Protein 1J77 (pdb70)

InterPro domains:
  IPR016053 Haem oxygenase-like [PF01126] (31-211)
  IPR016084 Haem oxygenase-like, multi-helical [G3DSA:1.20.910.10] (22-230)
  IPR016084 Haem oxygenase-like, multi-helical [SSF48613] (32-212)

CATH classification: 1.20.910.10

Structure (mmCIF, N/CA/C/O backbone):
data_1J77
#
_entry.id   1J77
#
_cell.length_a   63.167
_cell.length_b   63.167
_cell.length_c   100.378
_cell.angle_alpha   90.00
_cell.angle_beta   90.00
_cell.angle_gamma   90.00
#
_symmetry.space_group_name_H-M   'P 43 21 2'
#
loop_
_entity.id
_entity.type
_entity.pdbx_description
1 polymer HemO
2 non-polymer 'PROTOPORPHYRIN IX CONTAINING FE'
3 water water
#
loop_
_atom_site.group_PDB
_atom_site.id
_atom_site.type_symbol
_atom_site.label_atom_id
_atom_site.label_alt_id
_atom_site.label_comp_id
_atom_site.label_asym_id
_atom_site.label_entity_id
_atom_site.label_seq_id
_atom_site.pdbx_PDB_ins_code
_atom_site.Cartn_x
_atom_site.Cartn_y
_atom_site.Cartn_z
_atom_site.occupancy
_atom_site.B_iso_or_equiv
_atom_site.auth_seq_id
_atom_site.auth_comp_id
_atom_site.auth_asym_id
_atom_site.auth_atom_id
_atom_site.pdbx_PDB_model_num
ATOM 1 N N . ALA A 1 8 ? 29.612 6.290 6.922 1.00 40.46 8 ALA A N 1
ATOM 2 C CA . ALA A 1 8 ? 28.893 7.593 6.965 1.00 40.34 8 ALA A CA 1
ATOM 3 C C . ALA A 1 8 ? 29.911 8.761 7.005 1.00 40.37 8 ALA A C 1
ATOM 4 O O . ALA A 1 8 ? 30.999 8.643 7.592 1.00 40.80 8 ALA A O 1
ATOM 6 N N . LEU A 1 9 ? 29.575 9.852 6.319 1.00 40.05 9 LEU A N 1
ATOM 7 C CA . LEU A 1 9 ? 30.498 10.972 6.165 1.00 39.30 9 LEU A CA 1
ATOM 8 C C . LEU A 1 9 ? 30.583 12.044 7.262 1.00 37.95 9 LEU A C 1
ATOM 9 O O . LEU A 1 9 ? 31.403 12.962 7.132 1.00 39.55 9 LEU A O 1
ATOM 11 N N . THR A 1 10 ? 29.809 11.934 8.344 1.00 35.56 10 THR A N 1
ATOM 12 C CA . THR A 1 10 ? 29.874 12.925 9.431 1.00 33.89 10 THR A CA 1
ATOM 13 C C . THR A 1 10 ? 29.754 12.232 10.770 1.00 31.91 10 THR A C 1
ATOM 14 O O . THR A 1 10 ? 29.216 11.135 10.846 1.00 30.59 10 THR A O 1
ATOM 18 N N . PHE A 1 11 ? 30.244 12.886 11.822 1.00 29.65 11 PHE A N 1
ATOM 19 C CA . PHE A 1 11 ? 30.238 12.344 13.178 1.00 28.42 11 PHE A CA 1
ATOM 20 C C . PHE A 1 11 ? 28.833 11.970 13.614 1.00 27.72 11 PHE A C 1
ATOM 21 O O . PHE A 1 11 ? 28.584 10.840 14.083 1.00 27.10 11 PHE A O 1
ATOM 29 N N . ALA A 1 12 ? 27.914 12.901 13.458 1.00 26.64 12 ALA A N 1
ATOM 30 C CA . ALA A 1 12 ? 26.534 12.718 13.852 1.00 26.99 12 ALA A CA 1
ATOM 31 C C . ALA A 1 12 ? 25.915 11.569 13.087 1.00 27.41 12 ALA A C 1
ATOM 32 O O . ALA A 1 12 ? 25.086 10.841 13.645 1.00 27.39 12 ALA A O 1
ATOM 34 N N . LYS A 1 13 ? 26.335 11.350 11.840 1.00 27.10 13 LYS A N 1
ATOM 35 C CA . LYS A 1 13 ? 25.766 10.254 11.027 1.00 27.19 13 LYS A CA 1
ATOM 36 C C . LYS A 1 13 ? 26.349 8.922 11.408 1.00 26.30 13 LYS A C 1
ATOM 37 O O . LYS A 1 13 ? 25.711 7.877 11.212 1.00 26.43 13 LYS A O 1
ATOM 43 N N . ARG A 1 14 ? 27.570 8.918 11.898 1.00 26.24 14 ARG A N 1
ATOM 44 C CA . ARG A 1 14 ? 28.212 7.712 12.301 1.00 27.09 14 ARG A CA 1
ATOM 45 C C . ARG A 1 14 ? 27.601 7.285 13.646 1.00 26.51 14 ARG A C 1
ATOM 46 O O . ARG A 1 14 ? 27.330 6.078 13.860 1.00 25.80 14 ARG A O 1
ATOM 54 N N . LEU A 1 15 ? 27.340 8.259 14.522 1.00 25.76 15 LEU A N 1
ATOM 55 C CA . LEU A 1 15 ? 26.683 7.990 15.800 1.00 25.21 15 LEU A CA 1
ATOM 56 C C . LEU A 1 15 ? 25.359 7.295 15.516 1.00 25.03 15 LEU A C 1
ATOM 57 O O . LEU A 1 15 ? 25.061 6.235 16.112 1.00 25.05 15 LEU A O 1
ATOM 62 N N . LYS A 1 16 ? 24.541 7.903 14.655 1.00 24.85 16 LYS A N 1
ATOM 63 C CA . LYS A 1 16 ? 23.226 7.330 14.278 1.00 25.67 16 LYS A CA 1
ATOM 64 C C . LYS A 1 16 ? 23.376 5.931 13.713 1.00 25.14 16 LYS A C 1
ATOM 65 O O . LYS A 1 16 ? 22.681 4.999 14.128 1.00 22.36 16 LYS A O 1
ATOM 71 N N . ALA A 1 17 ? 24.233 5.764 12.720 1.00 25.34 17 ALA A N 1
ATOM 72 C CA . ALA A 1 17 ? 24.461 4.445 12.093 1.00 25.07 17 ALA A CA 1
ATOM 73 C C . ALA A 1 17 ? 24.807 3.348 13.079 1.00 25.45 17 ALA A C 1
ATOM 74 O O . ALA A 1 17 ? 24.200 2.255 13.039 1.00 26.72 17 ALA A O 1
ATOM 76 N N . ASP A 1 18 ? 25.753 3.625 13.968 1.00 24.41 18 ASP A N 1
ATOM 77 C CA . ASP A 1 18 ? 26.294 2.659 14.891 1.00 23.86 18 ASP A CA 1
ATOM 78 C C . ASP A 1 18 ? 25.318 2.372 16.049 1.00 22.64 18 ASP A C 1
ATOM 79 O O . ASP A 1 18 ? 25.550 1.426 16.771 1.00 24.03 18 ASP A O 1
ATOM 84 N N . THR A 1 19 ? 24.293 3.204 16.233 1.00 21.04 19 THR A N 1
ATOM 85 C CA . THR A 1 19 ? 23.344 3.035 17.373 1.00 20.53 19 THR A CA 1
ATOM 86 C C . THR A 1 19 ? 21.877 2.858 17.016 1.00 20.27 19 THR A C 1
ATOM 87 O O . THR A 1 19 ? 21.017 2.791 17.916 1.00 19.83 19 THR A O 1
ATOM 91 N N . THR A 1 20 ? 21.553 2.733 15.726 1.00 19.34 20 THR A N 1
ATOM 92 C CA . THR A 1 20 ? 20.171 2.562 15.333 1.00 19.06 20 THR A CA 1
ATOM 93 C C . THR A 1 20 ? 19.458 1.246 15.824 1.00 17.89 20 THR A C 1
ATOM 94 O O . THR A 1 20 ? 18.317 1.294 16.294 1.00 18.02 20 THR A O 1
ATOM 98 N N . ALA A 1 21 ? 20.194 0.146 15.776 1.00 18.04 21 ALA A N 1
ATOM 99 C CA . ALA A 1 21 ? 19.696 -1.148 16.209 1.00 18.25 21 ALA A CA 1
ATOM 100 C C . ALA A 1 21 ? 19.369 -1.011 17.711 1.00 17.34 21 ALA A C 1
ATOM 101 O O . ALA A 1 21 ? 18.285 -1.385 18.133 1.00 17.42 21 ALA A O 1
ATOM 103 N N . VAL A 1 22 ? 20.308 -0.514 18.525 1.00 18.20 22 VAL A N 1
ATOM 104 C CA . VAL A 1 22 ? 20.026 -0.444 19.964 1.00 16.83 22 VAL A CA 1
ATOM 105 C C . VAL A 1 22 ? 18.918 0.561 20.231 1.00 16.30 22 VAL A C 1
ATOM 106 O O . VAL A 1 22 ? 18.094 0.356 21.133 1.00 16.81 22 VAL A O 1
ATOM 110 N N . HIS A 1 23 ? 18.895 1.671 19.504 1.00 17.11 23 HIS A N 1
ATOM 111 C CA . HIS A 1 23 ? 17.815 2.619 19.655 1.00 15.23 23 HIS A CA 1
ATOM 112 C C . HIS A 1 23 ? 16.454 1.921 19.456 1.00 16.32 23 HIS A C 1
ATOM 113 O O . HIS A 1 23 ? 15.541 2.071 20.226 1.00 16.11 23 HIS A O 1
ATOM 120 N N . ASP A 1 24 ? 16.330 1.174 18.368 1.00 16.08 24 ASP A N 1
ATOM 121 C CA . ASP A 1 24 ? 15.088 0.488 18.105 1.00 16.74 24 ASP A CA 1
ATOM 122 C C . ASP A 1 24 ? 14.771 -0.538 19.190 1.00 15.94 24 ASP A C 1
ATOM 123 O O . ASP A 1 24 ? 13.583 -0.691 19.536 1.00 17.00 24 ASP A O 1
ATOM 128 N N . SER A 1 25 ? 15.797 -1.143 19.802 1.00 15.35 25 SER A N 1
ATOM 129 C CA . SER A 1 25 ? 15.521 -2.053 20.931 1.00 14.57 25 SER A CA 1
ATOM 130 C C . SER A 1 25 ? 14.907 -1.301 22.121 1.00 15.05 25 SER A C 1
ATOM 131 O O . SER A 1 25 ? 14.074 -1.855 22.875 1.00 15.68 25 SER A O 1
ATOM 134 N N . VAL A 1 26 ? 15.325 -0.042 22.297 1.00 15.38 26 VAL A N 1
ATOM 135 C CA . VAL A 1 26 ? 14.783 0.797 23.358 1.00 15.68 26 VAL A CA 1
ATOM 136 C C . VAL A 1 26 ? 13.332 1.198 23.102 1.00 16.00 26 VAL A C 1
ATOM 137 O O . VAL A 1 26 ? 12.462 1.039 23.963 1.00 16.76 26 VAL A O 1
ATOM 141 N N . ASP A 1 27 ? 13.058 1.643 21.873 1.00 16.23 27 ASP A N 1
ATOM 142 C CA . ASP A 1 27 ? 11.729 2.010 21.419 1.00 16.42 27 ASP A CA 1
ATOM 143 C C . ASP A 1 27 ? 10.775 0.806 21.655 1.00 17.01 27 ASP A C 1
ATOM 144 O O . ASP A 1 27 ? 9.783 0.927 22.329 1.00 16.22 27 ASP A O 1
ATOM 149 N N . ASN A 1 28 ? 11.189 -0.355 21.185 1.00 16.36 28 ASN A N 1
ATOM 150 C CA . ASN A 1 28 ? 10.365 -1.554 21.335 1.00 16.70 28 ASN A CA 1
ATOM 151 C C . ASN A 1 28 ? 10.142 -1.919 22.794 1.00 16.58 28 ASN A C 1
ATOM 152 O O . ASN A 1 28 ? 9.025 -2.309 23.175 1.00 15.78 28 ASN A O 1
ATOM 157 N N . LEU A 1 29 ? 11.219 -1.849 23.606 1.00 13.76 29 LEU A N 1
ATOM 158 C CA . LEU A 1 29 ? 11.042 -2.213 25.007 1.00 13.37 29 LEU A CA 1
ATOM 159 C C . LEU A 1 29 ? 10.134 -1.246 25.765 1.00 14.20 29 LEU A C 1
ATOM 160 O O . LEU A 1 29 ? 9.331 -1.651 26.614 1.00 15.65 29 LEU A O 1
ATOM 165 N N . VAL A 1 30 ? 10.316 0.056 25.533 1.00 14.71 30 VAL A N 1
ATOM 166 C CA . VAL A 1 30 ? 9.474 1.062 26.168 1.00 15.43 30 VAL A CA 1
ATOM 167 C C . VAL A 1 30 ? 7.995 0.762 25.804 1.00 16.86 30 VAL A C 1
ATOM 168 O O . VAL A 1 30 ? 7.117 0.690 26.662 1.00 17.89 30 VAL A O 1
ATOM 172 N N . MET A 1 31 ? 7.735 0.583 24.533 1.00 16.14 31 MET A N 1
ATOM 173 C CA . MET A 1 31 ? 6.343 0.307 24.179 1.00 17.11 31 MET A CA 1
ATOM 174 C C . MET A 1 31 ? 5.807 -1.012 24.715 1.00 17.58 31 MET A C 1
ATOM 175 O O . MET A 1 31 ? 4.663 -1.061 25.146 1.00 18.53 31 MET A O 1
ATOM 180 N N . SER A 1 32 ? 6.658 -2.028 24.828 1.00 15.71 32 SER A N 1
ATOM 181 C CA . SER A 1 32 ? 6.171 -3.320 25.314 1.00 16.75 32 SER A CA 1
ATOM 182 C C . SER A 1 32 ? 5.706 -3.241 26.763 1.00 16.33 32 SER A C 1
ATOM 183 O O . SER A 1 32 ? 4.847 -4.050 27.187 1.00 18.58 32 SER A O 1
ATOM 186 N N . VAL A 1 33 ? 6.268 -2.336 27.576 1.00 15.56 33 VAL A N 1
ATOM 187 C CA . VAL A 1 33 ? 5.888 -2.304 28.998 1.00 15.99 33 VAL A CA 1
ATOM 188 C C . VAL A 1 33 ? 4.673 -1.387 29.242 1.00 16.62 33 VAL A C 1
ATOM 189 O O . VAL A 1 33 ? 4.268 -1.214 30.372 1.00 17.23 33 VAL A O 1
ATOM 193 N N . GLN A 1 34 ? 4.090 -0.875 28.158 1.00 17.91 34 GLN A N 1
ATOM 194 C CA . GLN A 1 34 ? 2.814 -0.180 28.238 1.00 19.31 34 GLN A CA 1
ATOM 195 C C . GLN A 1 34 ? 2.844 1.044 29.174 1.00 20.92 34 GLN A C 1
ATOM 196 O O . GLN A 1 34 ? 2.160 1.087 30.215 1.00 21.12 34 GLN A O 1
ATOM 202 N N . PRO A 1 35 ? 3.643 2.044 28.793 1.00 21.35 35 PRO A N 1
ATOM 203 C CA . PRO A 1 35 ? 3.748 3.248 29.645 1.00 22.30 35 PRO A CA 1
ATOM 204 C C . PRO A 1 35 ? 2.467 4.053 29.743 1.00 23.15 35 PRO A C 1
ATOM 205 O O . PRO A 1 35 ? 2.360 4.816 30.704 1.00 23.43 35 PRO A O 1
ATOM 209 N N . PHE A 1 36 ? 1.526 3.879 28.810 1.00 23.10 36 PHE A N 1
ATOM 210 C CA . PHE A 1 36 ? 0.297 4.679 28.829 1.00 24.09 36 PHE A CA 1
ATOM 211 C C . PHE A 1 36 ? -0.937 3.866 29.246 1.00 25.42 36 PHE A C 1
ATOM 212 O O . PHE A 1 36 ? -2.048 4.404 29.224 1.00 27.25 36 PHE A O 1
ATOM 220 N N . VAL A 1 37 ? -0.753 2.638 29.714 1.00 25.16 37 VAL A N 1
ATOM 221 C CA . VAL A 1 37 ? -1.925 1.777 30.064 1.00 25.80 37 VAL A CA 1
ATOM 222 C C . VAL A 1 37 ? -2.670 2.231 31.323 1.00 26.99 37 VAL A C 1
ATOM 223 O O . VAL A 1 37 ? -3.846 1.854 31.609 1.00 27.95 37 VAL A O 1
ATOM 227 N N . SER A 1 38 ? -2.041 3.121 32.048 1.00 27.52 38 SER A N 1
ATOM 228 C CA . SER A 1 38 ? -2.597 3.564 33.292 1.00 27.88 38 SER A CA 1
ATOM 229 C C . SER A 1 38 ? -1.722 4.649 33.854 1.00 28.44 38 SER A C 1
ATOM 230 O O . SER A 1 38 ? -0.532 4.744 33.534 1.00 27.88 38 SER A O 1
ATOM 233 N N . LYS A 1 39 ? -2.297 5.411 34.770 1.00 29.30 39 LYS A N 1
ATOM 234 C CA . LYS A 1 39 ? -1.525 6.427 35.523 1.00 28.98 39 LYS A CA 1
ATOM 235 C C . LYS A 1 39 ? -0.337 5.741 36.252 1.00 28.36 39 LYS A C 1
ATOM 236 O O . LYS A 1 39 ? 0.798 6.293 36.322 1.00 27.82 39 LYS A O 1
ATOM 242 N N . GLU A 1 40 ? -0.572 4.568 36.823 1.00 27.67 40 GLU A N 1
ATOM 243 C CA . GLU A 1 40 ? 0.449 3.832 37.542 1.00 27.93 40 GLU A CA 1
ATOM 244 C C . GLU A 1 40 ? 1.648 3.504 36.631 1.00 26.21 40 GLU A C 1
ATOM 245 O O . GLU A 1 40 ? 2.795 3.744 36.967 1.00 25.78 40 GLU A O 1
ATOM 251 N N . ASN A 1 41 ? 1.369 2.974 35.456 1.00 24.50 41 ASN A N 1
ATOM 252 C CA . ASN A 1 41 ? 2.454 2.717 34.521 1.00 23.18 41 ASN A CA 1
ATOM 253 C C . ASN A 1 41 ? 3.114 4.012 33.993 1.00 23.67 41 ASN A C 1
ATOM 254 O O . ASN A 1 41 ? 4.332 3.998 33.714 1.00 23.02 41 ASN A O 1
ATOM 259 N N . TYR A 1 42 ? 2.360 5.087 33.826 1.00 22.03 42 TYR A N 1
ATOM 260 C CA . TYR A 1 42 ? 2.948 6.352 33.343 1.00 22.25 42 TYR A CA 1
ATOM 261 C C . TYR A 1 42 ? 3.907 6.862 34.398 1.00 22.12 42 TYR A C 1
ATOM 262 O O . TYR A 1 42 ? 4.969 7.450 34.059 1.00 21.55 42 TYR A O 1
ATOM 271 N N . ILE A 1 43 ? 3.584 6.648 35.666 1.00 23.04 43 ILE A N 1
ATOM 272 C CA . ILE A 1 43 ? 4.483 7.093 36.738 1.00 22.82 43 ILE A CA 1
ATOM 273 C C . ILE A 1 43 ? 5.770 6.276 36.678 1.00 21.76 43 ILE A C 1
ATOM 274 O O . ILE A 1 43 ? 6.870 6.815 36.869 1.00 20.66 43 ILE A O 1
ATOM 279 N N . LYS A 1 44 ? 5.666 5.002 36.367 1.00 21.73 44 LYS A N 1
ATOM 280 C CA . LYS A 1 44 ? 6.864 4.178 36.188 1.00 21.40 44 LYS A CA 1
ATOM 281 C C . LYS A 1 44 ? 7.738 4.733 35.071 1.00 20.90 44 LYS A C 1
ATOM 282 O O . LYS A 1 44 ? 8.982 4.773 35.189 1.00 21.58 44 LYS A O 1
ATOM 293 N N . PHE A 1 45 ? 7.110 5.179 34.020 1.00 19.81 45 PHE A N 1
ATOM 294 C CA . PHE A 1 45 ? 7.794 5.766 32.901 1.00 19.87 45 PHE A CA 1
ATOM 295 C C . PHE A 1 45 ? 8.474 7.055 33.336 1.00 19.57 45 PHE A C 1
ATOM 296 O O . PHE A 1 45 ? 9.604 7.320 32.978 1.00 20.28 45 PHE A O 1
ATOM 304 N N . LEU A 1 46 ? 7.741 7.901 34.053 1.00 18.73 46 LEU A N 1
ATOM 305 C CA . LEU A 1 46 ? 8.332 9.147 34.515 1.00 18.73 46 LEU A CA 1
ATOM 306 C C . LEU A 1 46 ? 9.528 8.879 35.433 1.00 18.42 46 LEU A C 1
ATOM 307 O O . LEU A 1 46 ? 10.516 9.658 35.416 1.00 19.25 46 LEU A O 1
ATOM 312 N N . LYS A 1 47 ? 9.457 7.863 36.281 1.00 18.40 47 LYS A N 1
ATOM 313 C CA . LYS A 1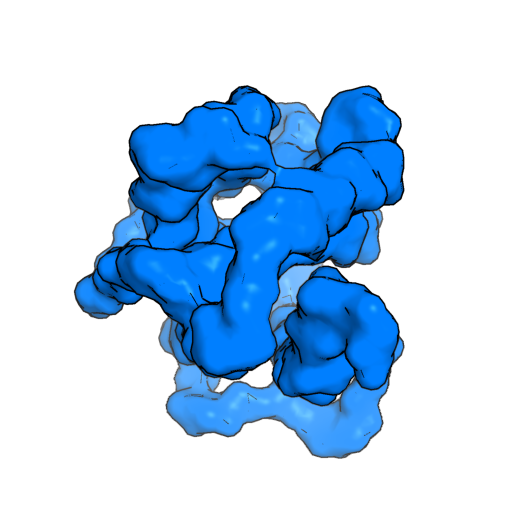 47 ? 10.573 7.498 37.180 1.00 18.80 47 LYS A CA 1
ATOM 314 C C . LYS A 1 47 ? 11.823 7.126 36.352 1.00 18.53 47 LYS A C 1
ATOM 315 O O . LYS A 1 47 ? 12.934 7.630 36.600 1.00 19.35 47 LYS A O 1
ATOM 321 N N . LEU A 1 48 ? 11.635 6.299 35.341 1.00 17.80 48 LEU A N 1
ATOM 322 C CA . LEU A 1 48 ? 12.685 5.910 34.437 1.00 17.19 48 LEU A CA 1
ATOM 323 C C . LEU A 1 48 ? 13.295 7.151 33.749 1.00 16.48 48 LEU A C 1
ATOM 324 O O . LEU A 1 48 ? 14.527 7.313 33.746 1.00 16.83 48 LEU A O 1
ATOM 329 N N . GLN A 1 49 ? 12.438 8.022 33.212 1.00 16.36 49 GLN A N 1
ATOM 330 C CA . GLN A 1 49 ? 12.885 9.239 32.567 1.00 16.07 49 GLN A CA 1
ATOM 331 C C . GLN A 1 49 ? 13.667 10.104 33.572 1.00 17.70 49 GLN A C 1
ATOM 332 O O . GLN A 1 49 ? 14.677 10.723 33.208 1.00 17.93 49 GLN A O 1
ATOM 338 N N . SER A 1 50 ? 13.207 10.164 34.817 1.00 18.26 50 SER A N 1
ATOM 339 C CA . SER A 1 50 ? 13.914 10.966 35.863 1.00 18.60 50 SER A CA 1
ATOM 340 C C . SER A 1 50 ? 15.345 10.530 36.076 1.00 17.38 50 SER A C 1
ATOM 341 O O . SER A 1 50 ? 16.274 11.376 36.163 1.00 17.46 50 SER A O 1
ATOM 344 N N . VAL A 1 51 ? 15.566 9.241 36.149 1.00 16.87 51 VAL A N 1
ATOM 345 C CA . VAL A 1 51 ? 16.879 8.693 36.397 1.00 15.97 51 VAL A CA 1
ATOM 346 C C . VAL A 1 51 ? 17.787 8.973 35.226 1.00 15.75 51 VAL A C 1
ATOM 347 O O . VAL A 1 51 ? 18.959 9.395 35.387 1.00 16.83 51 VAL A O 1
ATOM 351 N N . PHE A 1 52 ? 17.299 8.706 34.032 1.00 14.86 52 PHE A N 1
ATOM 35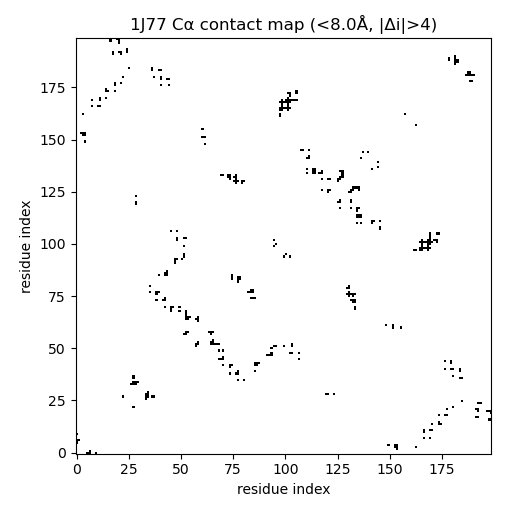2 C CA . PHE A 1 52 ? 18.121 8.967 32.856 1.00 16.16 52 PHE A CA 1
ATOM 353 C C . PHE A 1 52 ? 18.520 10.444 32.756 1.00 15.36 52 PHE A C 1
ATOM 354 O O . PHE A 1 52 ? 19.685 10.789 32.475 1.00 15.45 52 PHE A O 1
ATOM 362 N N . HIS A 1 53 ? 17.551 11.327 32.907 1.00 16.06 53 HIS A N 1
ATOM 363 C CA . HIS A 1 53 ? 17.855 12.759 32.769 1.00 16.26 53 HIS A CA 1
ATOM 364 C C . HIS A 1 53 ? 18.707 13.266 33.936 1.00 16.50 53 HIS A C 1
ATOM 365 O O . HIS A 1 53 ? 19.540 14.143 33.755 1.00 17.72 53 HIS A O 1
ATOM 372 N N . LYS A 1 54 ? 18.565 12.710 35.121 1.00 17.39 54 LYS A N 1
ATOM 373 C CA . LYS A 1 54 ? 19.508 13.067 36.184 1.00 16.96 54 LYS A CA 1
ATOM 374 C C . LYS A 1 54 ? 20.944 12.678 35.816 1.00 17.29 54 LYS A C 1
ATOM 375 O O . LYS A 1 54 ? 21.897 13.434 36.050 1.00 17.22 54 LYS A O 1
ATOM 381 N N . ALA A 1 55 ? 21.123 11.497 35.267 1.00 17.67 55 ALA A N 1
ATOM 382 C CA . ALA A 1 55 ? 22.407 10.947 34.902 1.00 15.37 55 ALA A CA 1
ATOM 383 C C . ALA A 1 55 ? 23.169 11.796 33.888 1.00 16.70 55 ALA A C 1
ATOM 384 O O . ALA A 1 55 ? 24.386 11.618 33.752 1.00 18.45 55 ALA A O 1
ATOM 386 N N . VAL A 1 56 ? 22.455 12.609 33.118 1.00 16.18 56 VAL A N 1
ATOM 387 C CA . VAL A 1 56 ? 23.137 13.438 32.145 1.00 17.05 56 VAL A CA 1
ATOM 388 C C . VAL A 1 56 ? 23.196 14.890 32.532 1.00 16.99 56 VAL A C 1
ATOM 389 O O . VAL A 1 56 ? 23.764 15.704 31.801 1.00 17.61 56 VAL A O 1
ATOM 393 N N . ASP A 1 57 ? 22.678 15.229 33.701 1.00 17.29 57 ASP A N 1
ATOM 394 C CA . ASP A 1 57 ? 22.566 16.600 34.163 1.00 18.43 57 ASP A CA 1
ATOM 395 C C . ASP A 1 57 ? 23.892 17.344 34.219 1.00 17.74 57 ASP A C 1
ATOM 396 O O . ASP A 1 57 ? 23.953 18.476 33.811 1.00 19.92 57 ASP A O 1
ATOM 401 N N . HIS A 1 58 ? 24.908 16.656 34.716 1.00 17.30 58 HIS A N 1
ATOM 402 C CA . HIS A 1 58 ? 26.247 17.257 34.859 1.00 18.38 58 HIS A CA 1
ATOM 403 C C . HIS A 1 58 ? 26.917 17.446 33.483 1.00 18.56 58 HIS A C 1
ATOM 404 O O . HIS A 1 58 ? 27.870 18.259 33.333 1.00 20.09 58 HIS A O 1
ATOM 411 N N . ILE A 1 59 ? 26.477 16.694 32.475 1.00 18.70 59 ILE A N 1
ATOM 412 C CA . ILE A 1 59 ? 27.027 16.843 31.134 1.00 19.07 59 ILE A CA 1
ATOM 413 C C . ILE A 1 59 ? 26.428 18.092 30.479 1.00 19.58 59 ILE A C 1
ATOM 414 O O . ILE A 1 59 ? 27.135 18.843 29.819 1.00 19.10 59 ILE A O 1
ATOM 419 N N . TYR A 1 60 ? 25.138 18.330 30.679 1.00 20.48 60 TYR A N 1
ATOM 420 C CA . TYR A 1 60 ? 24.475 19.524 30.132 1.00 20.90 60 TYR A CA 1
ATOM 421 C C . TYR A 1 60 ? 25.060 20.787 30.728 1.00 21.69 60 TYR A C 1
ATOM 422 O O . TYR A 1 60 ? 25.101 21.822 30.066 1.00 23.31 60 TYR A O 1
ATOM 431 N N . LYS A 1 61 ? 25.583 20.648 31.946 1.00 22.98 61 LYS A N 1
ATOM 432 C CA . LYS A 1 61 ? 26.129 21.800 32.663 1.00 24.19 61 LYS A CA 1
ATOM 433 C C . LYS A 1 61 ? 27.640 21.865 32.576 1.00 25.22 61 LYS A C 1
ATOM 434 O O . LYS A 1 61 ? 28.289 22.721 33.237 1.00 27.12 61 LYS A O 1
ATOM 440 N N . ASP A 1 62 ? 28.244 20.958 31.841 1.00 25.46 62 ASP A N 1
ATOM 441 C CA . ASP A 1 62 ? 29.711 20.897 31.760 1.00 25.81 62 ASP A CA 1
ATOM 442 C C . ASP A 1 62 ? 30.327 22.210 31.263 1.00 25.89 62 ASP A C 1
ATOM 443 O O . ASP A 1 62 ? 29.911 22.773 30.271 1.00 24.65 62 ASP A O 1
ATOM 448 N N . ALA A 1 63 ? 31.292 22.755 31.995 1.00 26.84 63 ALA A N 1
ATOM 449 C CA . ALA A 1 63 ? 31.835 24.040 31.543 1.00 27.85 63 ALA A CA 1
ATOM 450 C C . ALA A 1 63 ? 32.469 23.978 30.165 1.00 27.56 63 ALA A C 1
ATOM 451 O O . ALA A 1 63 ? 32.205 24.805 29.347 1.00 27.11 63 ALA A O 1
ATOM 453 N N . GLU A 1 64 ? 33.298 22.983 29.912 1.00 29.16 64 GLU A N 1
ATOM 454 C CA . GLU A 1 64 ? 33.927 22.840 28.592 1.00 30.48 64 GLU A CA 1
ATOM 455 C C . GLU A 1 64 ? 32.910 22.698 27.449 1.00 29.64 64 GLU A C 1
ATOM 456 O O . GLU A 1 64 ? 32.990 23.387 26.428 1.00 29.37 64 GLU A O 1
ATOM 462 N N . LEU A 1 65 ? 31.915 21.831 27.619 1.00 27.92 65 LEU A N 1
ATOM 463 C CA . LEU A 1 65 ? 30.925 21.706 26.579 1.00 26.74 65 LEU A CA 1
ATOM 464 C C . LEU A 1 65 ? 30.059 22.935 26.389 1.00 26.12 65 LEU A C 1
ATOM 465 O O . LEU A 1 65 ? 29.576 23.153 25.303 1.00 25.63 65 LEU A O 1
ATOM 470 N N . ASN A 1 66 ? 29.826 23.731 27.425 1.00 26.40 66 ASN A N 1
ATOM 471 C CA . ASN A 1 66 ? 29.033 24.950 27.276 1.00 27.43 66 ASN A CA 1
ATOM 472 C C . ASN A 1 66 ? 29.779 26.069 26.526 1.00 29.59 66 ASN A C 1
ATOM 473 O O . ASN A 1 66 ? 29.164 27.044 26.101 1.00 30.44 66 ASN A O 1
ATOM 478 N N . LYS A 1 67 ? 31.082 25.898 26.395 1.00 31.71 67 LYS A N 1
ATOM 479 C CA . LYS A 1 67 ? 31.919 26.862 25.666 1.00 33.49 67 LYS A CA 1
ATOM 480 C C . LYS A 1 67 ? 31.928 26.491 24.192 1.00 34.28 67 LYS A C 1
ATOM 481 O O . LYS A 1 67 ? 32.160 27.345 23.321 1.00 35.52 67 LYS A O 1
ATOM 487 N N . ALA A 1 68 ? 31.689 25.213 23.896 1.00 34.58 68 ALA A N 1
ATOM 488 C CA . ALA A 1 68 ? 31.665 24.749 22.518 1.00 34.59 68 ALA A CA 1
ATOM 489 C C . ALA A 1 68 ? 30.256 24.776 21.979 1.00 34.74 68 ALA A C 1
ATOM 490 O O . ALA A 1 68 ? 30.046 24.891 20.781 1.00 35.17 68 ALA A O 1
ATOM 492 N N . ILE A 1 69 ? 29.272 24.652 22.874 1.00 34.54 69 ILE A N 1
ATOM 493 C CA . ILE A 1 69 ? 27.870 24.587 22.476 1.00 34.38 69 ILE A CA 1
ATOM 494 C C . ILE A 1 69 ? 27.076 25.595 23.281 1.00 34.78 69 ILE A C 1
ATOM 495 O O . ILE A 1 69 ? 26.661 25.310 24.412 1.00 33.67 69 ILE A O 1
ATOM 500 N N . PRO A 1 70 ? 26.834 26.773 22.714 1.00 35.79 70 PRO A N 1
ATOM 501 C CA . PRO A 1 70 ? 26.151 27.841 23.448 1.00 35.91 70 PRO A CA 1
ATOM 502 C C . PRO A 1 70 ? 24.771 27.491 23.986 1.00 35.32 70 PRO A C 1
ATOM 503 O O . PRO A 1 70 ? 23.961 26.967 23.259 1.00 36.13 70 PRO A O 1
ATOM 507 N N . GLU A 1 71 ? 24.527 27.813 25.255 1.00 35.26 71 GLU A N 1
ATOM 508 C CA . GLU A 1 71 ? 23.242 27.616 25.916 1.00 34.45 71 GLU A CA 1
ATOM 509 C C . GLU A 1 71 ? 22.909 26.155 26.180 1.00 32.82 71 GLU A C 1
ATOM 510 O O . GLU A 1 71 ? 21.759 25.816 26.430 1.00 32.92 71 GLU A O 1
ATOM 516 N N . LEU A 1 72 ? 23.933 25.308 26.189 1.00 30.35 72 LEU A N 1
ATOM 517 C CA . LEU A 1 72 ? 23.693 23.878 26.397 1.00 28.83 72 LEU A CA 1
ATOM 518 C C . LEU A 1 72 ? 23.006 23.594 27.707 1.00 30.01 72 LEU A C 1
ATOM 519 O O . LEU A 1 72 ? 22.088 22.768 27.758 1.00 28.90 72 LEU A O 1
ATOM 524 N N . GLU A 1 73 ? 23.452 24.230 28.775 1.00 31.64 73 GLU A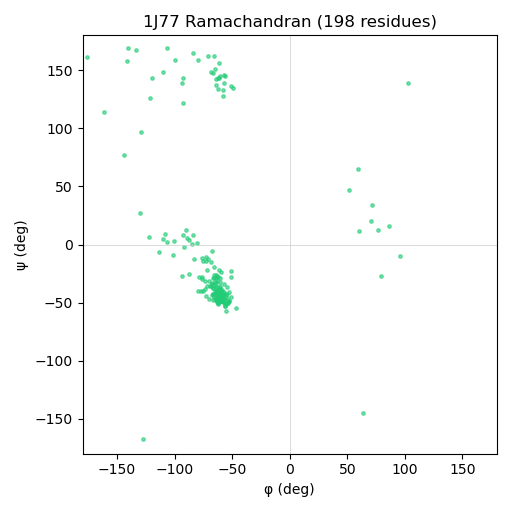 N 1
ATOM 525 C CA . GLU A 1 73 ? 22.859 23.968 30.076 1.00 34.22 73 GLU A CA 1
ATOM 526 C C . GLU A 1 73 ? 21.321 24.075 30.101 1.00 34.96 73 GLU A C 1
ATOM 527 O O . GLU A 1 73 ? 20.654 23.408 30.909 1.00 35.46 73 GLU A O 1
ATOM 533 N N . TYR A 1 74 ? 20.757 24.888 29.214 1.00 35.06 74 TYR A N 1
ATOM 534 C CA . TYR A 1 74 ? 19.304 25.130 29.211 1.00 35.57 74 TYR A CA 1
ATOM 535 C C . TYR A 1 74 ? 18.475 24.081 28.472 1.00 34.65 74 TYR A C 1
ATOM 536 O O . TYR A 1 74 ? 17.241 24.027 28.609 1.00 35.05 74 TYR A O 1
ATOM 545 N N . MET A 1 75 ? 19.154 23.238 27.708 1.00 32.95 75 MET A N 1
ATOM 546 C CA . MET A 1 75 ? 18.492 22.164 26.980 1.00 32.02 75 MET A CA 1
ATOM 547 C C . MET A 1 75 ? 18.101 20.983 27.879 1.00 30.84 75 MET A C 1
ATOM 548 O O . MET A 1 75 ? 17.335 20.122 27.441 1.00 31.06 75 MET A O 1
ATOM 553 N N . ALA A 1 76 ? 18.590 20.953 29.120 1.00 28.87 76 ALA A N 1
ATOM 554 C CA . ALA A 1 76 ? 18.303 19.830 30.025 1.00 28.40 76 ALA A CA 1
ATOM 555 C C . ALA A 1 76 ? 16.827 19.692 30.396 1.00 27.51 76 ALA A C 1
ATOM 556 O O . ALA A 1 76 ? 16.110 20.681 30.575 1.00 28.29 76 ALA A O 1
ATOM 558 N N . ARG A 1 77 ? 16.362 18.443 30.497 1.00 26.49 77 ARG A N 1
ATOM 559 C CA . ARG A 1 77 ? 14.952 18.177 30.788 1.00 26.17 77 ARG A CA 1
ATOM 560 C C . ARG A 1 77 ? 14.659 17.601 32.169 1.00 24.30 77 ARG A C 1
ATOM 561 O O . ARG A 1 77 ? 13.554 17.229 32.494 1.00 22.07 77 ARG A O 1
ATOM 569 N N . TYR A 1 78 ? 15.670 17.480 33.007 1.00 23.45 78 TYR A N 1
ATOM 570 C CA . TYR A 1 78 ? 15.442 16.937 34.317 1.00 22.92 78 TYR A CA 1
ATOM 571 C C . TYR A 1 78 ? 14.446 17.724 35.130 1.00 23.56 78 TYR A C 1
ATOM 572 O O . TYR A 1 78 ? 13.589 17.149 35.785 1.00 22.64 78 TYR A O 1
ATOM 581 N N . ASP A 1 79 ? 14.540 19.042 35.0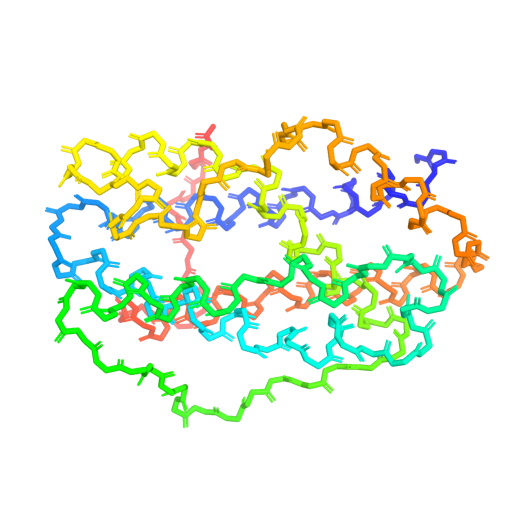95 1.00 23.53 79 ASP A N 1
ATOM 582 C CA . ASP A 1 79 ? 13.593 19.848 35.845 1.00 24.54 79 ASP A CA 1
ATOM 583 C C . ASP A 1 79 ? 12.146 19.571 35.371 1.00 24.77 79 ASP A C 1
ATOM 584 O O . ASP A 1 79 ? 11.229 19.374 36.196 1.00 23.54 79 ASP A O 1
ATOM 589 N N . ALA A 1 80 ? 11.985 19.476 34.048 1.00 23.34 80 ALA A N 1
ATOM 590 C CA . ALA A 1 80 ? 10.657 19.246 33.444 1.00 23.79 80 ALA A CA 1
ATOM 591 C C . ALA A 1 80 ? 10.101 17.886 33.858 1.00 24.54 80 ALA A C 1
ATOM 592 O O . ALA A 1 80 ? 8.956 17.813 34.260 1.00 25.25 80 ALA A O 1
ATOM 594 N N . VAL A 1 81 ? 10.887 16.805 33.776 1.00 23.31 81 VAL A N 1
ATOM 595 C CA . VAL A 1 81 ? 10.408 15.486 34.236 1.00 24.06 81 VAL A CA 1
ATOM 596 C C . VAL A 1 81 ? 10.051 15.509 35.721 1.00 22.83 81 VAL A C 1
ATOM 597 O O . VAL A 1 81 ? 9.124 14.867 36.164 1.00 22.68 81 VAL A O 1
ATOM 601 N N . THR A 1 82 ? 10.822 16.227 36.517 1.00 23.29 82 THR A N 1
ATOM 602 C CA . THR A 1 82 ? 10.563 16.259 37.926 1.00 24.21 82 THR A CA 1
ATOM 603 C C . THR A 1 82 ? 9.244 17.013 38.214 1.00 24.10 82 THR A C 1
ATOM 604 O O . THR A 1 82 ? 8.522 16.673 39.145 1.00 23.57 82 THR A O 1
ATOM 608 N N . GLN A 1 83 ? 8.963 18.045 37.433 1.00 24.42 83 GLN A N 1
ATOM 609 C CA . GLN A 1 83 ? 7.689 18.767 37.559 1.00 25.30 83 GLN A CA 1
ATOM 610 C C . GLN A 1 83 ? 6.530 17.859 37.066 1.00 25.35 83 GLN A C 1
ATOM 611 O O . GLN A 1 83 ? 5.418 17.870 37.603 1.00 25.06 83 GLN A O 1
ATOM 617 N N . ASP A 1 84 ? 6.778 17.055 36.039 1.00 25.02 84 ASP A N 1
ATOM 618 C CA . ASP A 1 84 ? 5.741 16.136 35.597 1.00 24.82 84 ASP A CA 1
ATOM 619 C C . ASP A 1 84 ? 5.386 15.171 36.710 1.00 24.66 84 ASP A C 1
ATOM 620 O O . ASP A 1 84 ? 4.208 14.824 36.889 1.00 24.26 84 ASP A O 1
ATOM 625 N N . LEU A 1 85 ? 6.393 14.692 37.445 1.00 23.95 85 LEU A N 1
ATOM 626 C CA . LEU A 1 85 ? 6.186 13.814 38.591 1.00 24.11 85 LEU A CA 1
ATOM 627 C C . LEU A 1 85 ? 5.316 14.526 39.614 1.00 26.21 85 LEU A C 1
ATOM 628 O O . LEU A 1 85 ? 4.351 13.955 40.105 1.00 25.43 85 LEU A O 1
ATOM 633 N N . LYS A 1 86 ? 5.673 15.771 39.927 1.00 26.69 86 LYS A N 1
ATOM 634 C CA . LYS A 1 86 ? 4.887 16.599 40.879 1.00 28.11 86 LYS A CA 1
ATOM 635 C C . LYS A 1 86 ? 3.415 16.675 40.475 1.00 29.00 86 LYS A C 1
ATOM 636 O O . LYS A 1 86 ? 2.513 16.475 41.320 1.00 29.95 86 LYS A O 1
ATOM 642 N N . ASP A 1 87 ? 3.185 16.983 39.210 1.00 29.16 87 ASP A N 1
ATOM 643 C CA . ASP A 1 87 ? 1.850 17.061 38.650 1.00 30.22 87 ASP A CA 1
ATOM 644 C C . ASP A 1 87 ? 1.098 15.779 38.948 1.00 31.75 87 ASP A C 1
ATOM 645 O O . ASP A 1 87 ? -0.112 15.805 39.251 1.00 32.69 87 ASP A O 1
ATOM 650 N N . LEU A 1 88 ? 1.790 14.644 38.827 1.00 32.05 88 LEU A N 1
ATOM 651 C CA . LEU A 1 88 ? 1.141 13.348 39.036 1.00 32.20 88 LEU A CA 1
ATOM 652 C C . LEU A 1 88 ? 1.085 12.941 40.518 1.00 31.20 88 LEU A C 1
ATOM 653 O O . LEU A 1 88 ? 0.715 11.824 40.854 1.00 31.47 88 LEU A O 1
ATOM 658 N N . GLY A 1 89 ? 1.456 13.851 41.410 1.00 30.89 89 GLY A N 1
ATOM 659 C CA . GLY A 1 89 ? 1.317 13.597 42.830 1.00 30.50 89 GLY A CA 1
ATOM 660 C C . GLY A 1 89 ? 2.474 12.860 43.441 1.00 30.68 89 GLY A C 1
ATOM 661 O O . GLY A 1 89 ? 2.369 12.322 44.552 1.00 30.57 89 GLY A O 1
ATOM 662 N N . GLU A 1 90 ? 3.598 12.835 42.713 1.00 30.33 90 GLU A N 1
ATOM 663 C CA . GLU A 1 90 ? 4.790 12.132 43.156 1.00 30.65 90 GLU A CA 1
ATOM 664 C C . GLU A 1 90 ? 5.908 13.084 43.548 1.00 30.86 90 GLU A C 1
ATOM 665 O O . GLU A 1 90 ? 6.069 14.122 42.916 1.00 31.45 90 GLU A O 1
ATOM 671 N N . GLU A 1 91 ? 6.722 12.661 44.506 1.00 31.27 91 GLU A N 1
ATOM 672 C CA . GLU A 1 91 ? 7.908 13.412 44.881 1.00 32.30 91 GLU A CA 1
ATOM 673 C C . GLU A 1 91 ? 9.048 13.064 43.944 1.00 31.40 91 GLU A C 1
ATOM 674 O O . GLU A 1 91 ? 8.966 12.081 43.198 1.00 31.45 91 GLU A O 1
ATOM 680 N N . PRO A 1 92 ? 10.111 13.867 43.933 1.00 29.75 92 PRO A N 1
ATOM 681 C CA . PRO A 1 92 ? 11.263 13.525 43.095 1.00 29.24 92 PRO A CA 1
ATOM 682 C C . PRO A 1 92 ? 11.750 12.072 43.306 1.00 28.66 92 PRO A C 1
ATOM 683 O O . PRO A 1 92 ? 11.835 11.518 44.393 1.00 28.90 92 PRO A O 1
ATOM 687 N N . TYR A 1 93 ? 12.042 11.412 42.203 1.00 27.52 93 TYR A N 1
ATOM 688 C CA . TYR A 1 93 ? 12.448 10.051 42.288 1.00 27.89 93 TYR A CA 1
ATOM 689 C C . TYR A 1 93 ? 13.962 9.980 42.352 1.00 28.06 93 TYR A C 1
ATOM 690 O O . TYR A 1 93 ? 14.655 10.775 41.700 1.00 27.90 93 TYR A O 1
ATOM 699 N N . LYS A 1 94 ? 14.473 9.095 43.195 1.00 29.52 94 LYS A N 1
ATOM 700 C CA . LYS A 1 94 ? 15.900 8.858 43.292 1.00 31.72 94 LYS A CA 1
ATOM 701 C C . LYS A 1 94 ? 16.223 7.402 42.997 1.00 32.61 94 LYS A C 1
ATOM 702 O O . LYS A 1 94 ? 15.705 6.503 43.637 1.00 32.64 94 LYS A O 1
ATOM 708 N N . PHE A 1 95 ? 17.122 7.177 42.045 1.00 33.99 95 PHE A N 1
ATOM 709 C CA . PHE A 1 95 ? 17.565 5.838 41.727 1.00 35.81 95 PHE A CA 1
ATOM 710 C C . PHE A 1 95 ? 18.113 5.165 42.974 1.00 37.78 95 PHE A C 1
ATOM 711 O O . PHE A 1 95 ? 18.746 5.799 43.813 1.00 38.46 95 PHE A O 1
ATOM 719 N N . ASP A 1 96 ? 17.864 3.867 43.040 1.00 39.88 96 ASP A N 1
ATOM 720 C CA . ASP A 1 96 ? 18.280 3.003 44.138 1.00 41.55 96 ASP A CA 1
ATOM 721 C C . ASP A 1 96 ? 19.754 2.684 44.061 1.00 41.54 96 ASP A C 1
ATOM 722 O O . ASP A 1 96 ? 20.392 2.423 45.081 1.00 41.21 96 ASP A O 1
ATOM 727 N N . LYS A 1 97 ? 20.288 2.662 42.842 1.00 41.41 97 LYS A N 1
ATOM 728 C CA . LYS A 1 97 ? 21.694 2.332 42.640 1.00 41.34 97 LYS A CA 1
ATOM 729 C C . LYS A 1 97 ? 22.486 3.582 42.276 1.00 40.37 97 LYS A C 1
ATOM 730 O O . LYS A 1 97 ? 21.911 4.648 42.014 1.00 40.30 97 LYS A O 1
ATOM 736 N N . GLU A 1 98 ? 23.805 3.450 42.292 1.00 38.49 98 GLU A N 1
ATOM 737 C CA . GLU A 1 98 ? 24.678 4.535 41.938 1.00 37.46 98 GLU A CA 1
ATOM 738 C C . GLU A 1 98 ? 24.468 4.908 40.499 1.00 34.41 98 GLU A C 1
ATOM 739 O O . GLU A 1 98 ? 24.376 4.060 39.639 1.00 33.65 98 GLU A O 1
ATOM 745 N N . LEU A 1 99 ? 24.434 6.195 40.238 1.00 31.68 99 LEU A N 1
ATOM 746 C CA . LEU A 1 99 ? 24.207 6.672 38.898 1.00 29.00 99 LEU A CA 1
ATOM 747 C C . LEU A 1 99 ? 25.510 6.908 38.160 1.00 25.92 99 LEU A C 1
ATOM 748 O O . LEU A 1 99 ? 26.492 7.373 38.733 1.00 26.15 99 LEU A O 1
ATOM 753 N N . PRO A 1 100 ? 25.523 6.613 36.871 1.00 23.53 100 PRO A N 1
ATOM 754 C CA . PRO A 1 100 ? 26.655 6.926 35.986 1.00 23.03 100 PRO A CA 1
ATOM 755 C C . PRO A 1 100 ? 26.933 8.403 36.019 1.00 22.34 100 PRO A C 1
ATOM 756 O O . PRO A 1 100 ? 25.988 9.206 36.130 1.00 21.97 100 PRO A O 1
ATOM 760 N N . TYR A 1 101 ? 28.205 8.792 35.902 1.00 20.71 101 TYR A N 1
ATOM 761 C CA . TYR A 1 101 ? 28.589 10.185 35.906 1.00 20.20 101 TYR A CA 1
ATOM 762 C C . TYR A 1 101 ? 29.743 10.220 34.925 1.00 20.78 101 TYR A C 1
ATOM 763 O O . TYR A 1 101 ? 30.921 10.360 35.288 1.00 21.94 101 TYR A O 1
ATOM 772 N N . GLU A 1 102 ? 29.383 10.181 33.646 1.00 20.41 102 GLU A N 1
ATOM 773 C CA . GLU A 1 102 ? 30.369 9.990 32.608 1.00 21.98 102 GLU A CA 1
ATOM 774 C C . GLU A 1 102 ? 31.095 11.297 32.294 1.00 21.68 102 GLU A C 1
ATOM 775 O O . GLU A 1 102 ? 30.595 12.415 32.534 1.00 21.31 102 GLU A O 1
ATOM 781 N N . ALA A 1 103 ? 32.282 11.146 31.710 1.00 22.69 103 ALA A N 1
ATOM 782 C CA . ALA A 1 103 ? 33.131 12.287 31.404 1.00 23.69 103 ALA A CA 1
ATOM 783 C C . ALA A 1 103 ? 33.814 12.123 30.056 1.00 23.73 103 ALA A C 1
ATOM 784 O O . ALA A 1 103 ? 33.745 11.052 29.447 1.00 23.43 103 ALA A O 1
ATOM 786 N N . GLY A 1 104 ? 34.429 13.212 29.587 1.00 24.13 104 GLY A N 1
ATOM 787 C CA . GLY A 1 104 ? 35.244 13.176 28.390 1.00 24.09 104 GLY A CA 1
ATOM 788 C C . GLY A 1 104 ? 34.503 12.832 27.115 1.00 23.69 104 GLY A C 1
ATOM 789 O O . GLY A 1 104 ? 33.364 13.270 26.891 1.00 22.75 104 GLY A O 1
ATOM 790 N N . ASN A 1 105 ? 35.182 12.105 26.229 1.00 24.01 105 ASN A N 1
ATOM 791 C CA . ASN A 1 105 ? 34.601 11.772 24.947 1.00 23.73 105 ASN A CA 1
ATOM 792 C C . ASN A 1 105 ? 33.347 10.914 25.105 1.00 23.88 105 ASN A C 1
ATOM 793 O O . ASN A 1 105 ? 32.371 11.132 24.401 1.00 24.02 105 ASN A O 1
ATOM 798 N N . LYS A 1 106 ? 33.389 9.964 26.023 1.00 23.22 106 LYS A N 1
ATOM 799 C CA . LYS A 1 106 ? 32.243 9.065 26.248 1.00 23.26 106 LYS A CA 1
ATOM 800 C C . LYS A 1 106 ? 31.045 9.913 26.666 1.00 21.64 106 LYS A C 1
ATOM 801 O O . LYS A 1 106 ? 29.897 9.577 26.293 1.00 20.39 106 LYS A O 1
ATOM 807 N N . ALA A 1 107 ? 31.253 11.001 27.432 1.00 20.60 107 ALA A N 1
ATOM 808 C CA . ALA A 1 107 ? 30.127 11.847 27.855 1.00 20.76 107 ALA A CA 1
ATOM 809 C C . ALA A 1 107 ? 29.448 12.514 26.673 1.00 20.22 107 ALA A C 1
ATOM 810 O O . ALA A 1 107 ? 28.267 12.798 26.709 1.00 20.61 107 ALA A O 1
ATOM 812 N N . ILE A 1 108 ? 30.195 12.767 25.596 1.00 19.40 108 ILE A N 1
ATOM 813 C CA . ILE A 1 108 ? 29.606 13.332 24.380 1.00 19.00 108 ILE A CA 1
ATOM 814 C C . ILE A 1 108 ? 28.558 12.373 23.784 1.00 19.11 108 ILE A C 1
ATOM 815 O O . ILE A 1 108 ? 27.534 12.827 23.323 1.00 18.95 108 ILE A O 1
ATOM 820 N N . GLY A 1 109 ? 28.849 11.086 23.822 1.00 17.43 109 GLY A N 1
ATOM 821 C CA . GLY A 1 109 ? 27.871 10.053 23.457 1.00 17.15 109 GLY A CA 1
ATOM 822 C C . GLY A 1 109 ? 26.592 10.043 24.290 1.00 17.63 109 GLY A C 1
ATOM 823 O O . GLY A 1 109 ? 25.508 9.867 23.731 1.00 17.58 109 GLY A O 1
ATOM 824 N N . TRP A 1 110 ? 26.704 10.214 25.599 1.00 17.56 110 TRP A N 1
ATOM 825 C CA . TRP A 1 110 ? 25.532 10.350 26.464 1.00 16.93 110 TRP A CA 1
ATOM 826 C C . TRP A 1 110 ? 24.735 11.566 26.107 1.00 16.28 110 TRP A C 1
ATOM 827 O O . TRP A 1 110 ? 23.498 11.562 26.117 1.00 16.66 110 TRP A O 1
ATOM 838 N N . LEU A 1 111 ? 25.431 12.668 25.830 1.00 16.21 111 LEU A N 1
ATOM 839 C CA . LEU A 1 111 ? 24.750 13.844 25.412 1.00 16.21 111 LEU A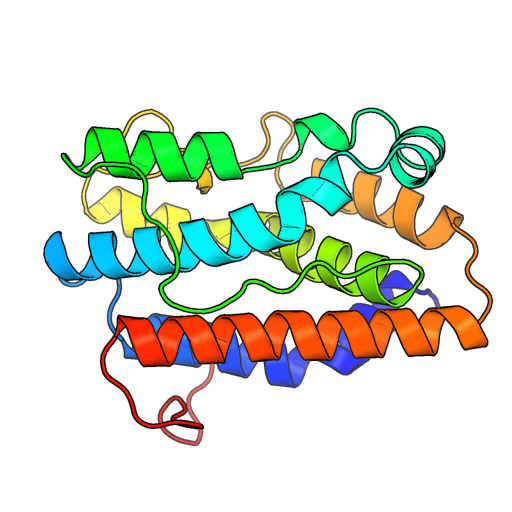 CA 1
ATOM 840 C C . LEU A 1 111 ? 23.950 13.681 24.086 1.00 17.83 111 LEU A C 1
ATOM 841 O O . LEU A 1 111 ? 22.826 14.164 23.992 1.00 16.86 111 LEU A O 1
ATOM 846 N N . TYR A 1 112 ? 24.567 13.062 23.101 1.00 17.41 112 TYR A N 1
ATOM 847 C CA . TYR A 1 112 ? 23.891 12.694 21.842 1.00 17.98 112 TYR A CA 1
ATOM 848 C C . TYR A 1 112 ? 22.609 11.884 22.144 1.00 17.82 112 TYR A C 1
ATOM 849 O O . TYR A 1 112 ? 21.512 12.240 21.669 1.00 17.67 112 TYR A O 1
ATOM 858 N N . CYS A 1 113 ? 22.713 10.883 22.998 1.00 17.31 113 CYS A N 1
ATOM 859 C CA . CYS A 1 113 ? 21.574 9.992 23.320 1.00 17.85 113 CYS A CA 1
ATOM 860 C C . CYS A 1 113 ? 20.471 10.804 23.963 1.00 17.68 113 CYS A C 1
ATOM 861 O O . CYS A 1 113 ? 19.323 10.745 23.547 1.00 18.52 113 CYS A O 1
ATOM 864 N N . ALA A 1 114 ? 20.799 11.599 24.994 1.00 17.17 114 ALA A N 1
ATOM 865 C CA . ALA A 1 114 ? 19.761 12.368 25.610 1.00 17.72 114 ALA A CA 1
ATOM 866 C C . ALA A 1 114 ? 19.131 13.423 24.714 1.00 18.98 114 ALA A C 1
ATOM 867 O O . ALA A 1 114 ? 17.920 13.659 24.770 1.00 19.22 114 ALA A O 1
ATOM 869 N N . GLU A 1 115 ? 19.964 14.100 23.910 1.00 18.32 115 GLU A N 1
ATOM 870 C CA . GLU A 1 115 ? 19.430 15.165 23.118 1.00 19.42 115 GLU A CA 1
ATOM 871 C C . GLU A 1 115 ? 18.600 14.596 21.946 1.00 19.08 115 GLU A C 1
ATOM 872 O O . GLU A 1 115 ? 17.529 15.146 21.615 1.00 20.28 115 GLU A O 1
ATOM 878 N N . GLY A 1 116 ? 19.060 13.510 21.358 1.00 19.36 116 GLY A N 1
ATOM 879 C CA . GLY A 1 116 ? 18.267 12.854 20.350 1.00 19.64 116 GLY A CA 1
ATOM 880 C C . GLY A 1 116 ? 16.935 12.326 20.850 1.00 20.59 116 GLY A C 1
ATOM 881 O O . GLY A 1 116 ? 15.977 12.292 20.085 1.00 22.42 116 GLY A O 1
ATOM 882 N N . SER A 1 117 ? 16.821 11.988 22.119 1.00 20.49 117 SER A N 1
ATOM 883 C CA . SER A 1 117 ? 15.578 11.508 22.668 1.00 21.73 117 SER A CA 1
ATOM 884 C C . SER A 1 117 ? 14.469 12.559 22.622 1.00 23.42 117 SER A C 1
ATOM 885 O O . SER A 1 117 ? 13.278 12.219 22.575 1.00 23.73 117 SER A O 1
ATOM 888 N N . ASN A 1 118 ? 14.848 13.830 22.618 1.00 24.86 118 ASN A N 1
ATOM 889 C CA . ASN A 1 118 ? 13.878 14.908 22.562 1.00 28.04 118 ASN A CA 1
ATOM 890 C C . ASN A 1 118 ? 13.440 15.037 21.119 1.00 28.86 118 ASN A C 1
ATOM 891 O O . ASN A 1 118 ? 12.253 15.270 20.834 1.00 28.92 118 ASN A O 1
ATOM 896 N N . LEU A 1 119 ? 14.402 14.904 20.208 1.00 30.34 119 LEU A N 1
ATOM 897 C CA . LEU A 1 119 ? 14.124 14.894 18.773 1.00 30.66 119 LEU A CA 1
ATOM 898 C C . LEU A 1 119 ? 12.954 13.954 18.533 1.00 30.79 119 LEU A C 1
ATOM 899 O O . LEU A 1 119 ? 11.908 14.327 17.986 1.00 32.21 119 LEU A O 1
ATOM 904 N N . GLY A 1 120 ? 13.105 12.734 19.000 1.00 29.68 120 GLY A N 1
ATOM 905 C CA . GLY A 1 120 ? 12.117 11.712 18.735 1.00 28.32 120 GLY A CA 1
ATOM 906 C C . GLY A 1 120 ? 10.976 11.538 19.698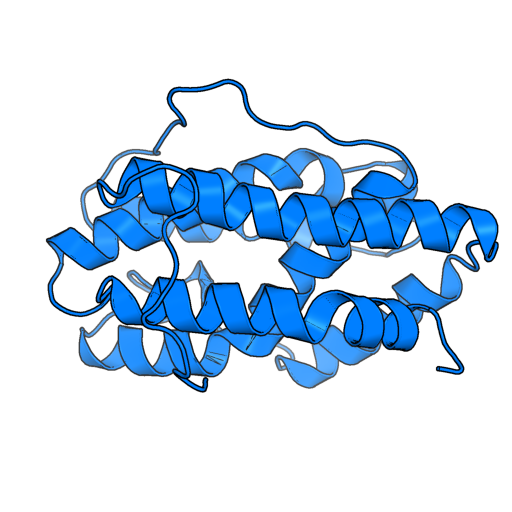 1.00 27.45 120 GLY A C 1
ATOM 907 O O . GLY A 1 120 ? 10.256 10.565 19.574 1.00 28.59 120 GLY A O 1
ATOM 908 N N . ALA A 1 121 ? 10.759 12.473 20.622 1.00 25.55 121 ALA A N 1
ATOM 909 C CA . ALA A 1 121 ? 9.706 12.379 21.623 1.00 24.75 121 ALA A CA 1
ATOM 910 C C . ALA A 1 121 ? 8.305 12.761 21.156 1.00 24.18 121 ALA A C 1
ATOM 911 O O . ALA A 1 121 ? 7.383 12.742 21.933 1.00 25.43 121 ALA A O 1
ATOM 913 N N . ALA A 1 122 ? 8.136 13.116 19.901 1.00 25.45 122 ALA A N 1
ATOM 914 C CA . ALA A 1 122 ? 6.796 13.440 19.405 1.00 25.28 122 ALA A CA 1
ATOM 915 C C . ALA A 1 122 ? 5.771 12.291 19.550 1.00 25.64 122 ALA A C 1
ATOM 916 O O . ALA A 1 122 ? 4.598 12.510 19.907 1.00 24.98 122 ALA A O 1
ATOM 918 N N . PHE A 1 123 ? 6.195 11.068 19.260 1.00 24.96 123 PHE A N 1
ATOM 919 C CA . PHE A 1 123 ? 5.255 9.945 19.347 1.00 24.39 123 PHE A CA 1
ATOM 920 C C . PHE A 1 123 ? 4.828 9.795 20.776 1.00 22.88 123 PHE A C 1
ATOM 921 O O . PHE A 1 123 ? 3.654 9.636 21.092 1.00 23.39 123 PHE A O 1
ATOM 929 N N . LEU A 1 124 ? 5.774 9.843 21.708 1.00 22.78 124 LEU A N 1
ATOM 930 C CA . LEU A 1 124 ? 5.436 9.707 23.102 1.00 22.58 124 LEU A CA 1
ATOM 931 C C . LEU A 1 124 ? 4.535 10.855 23.565 1.00 23.65 124 LEU A C 1
ATOM 932 O O . LEU A 1 124 ? 3.651 10.647 24.395 1.00 22.78 124 LEU A O 1
ATOM 937 N N . PHE A 1 125 ? 4.844 12.070 23.093 1.00 24.13 125 PHE A N 1
ATOM 938 C CA . PHE A 1 125 ? 4.027 13.236 23.454 1.00 24.80 125 PHE A CA 1
ATOM 939 C C . PHE A 1 125 ? 2.602 13.023 22.950 1.00 24.19 125 PHE A C 1
ATOM 940 O O . PHE A 1 125 ? 1.608 13.309 23.646 1.00 23.99 125 PHE A O 1
ATOM 948 N N . LYS A 1 126 ? 2.479 12.533 21.728 1.00 24.89 126 LYS A N 1
ATOM 949 C CA . LYS A 1 126 ? 1.120 12.273 21.190 1.00 25.49 126 LYS A CA 1
ATOM 950 C C . LYS A 1 126 ? 0.355 11.300 22.080 1.00 25.70 126 LYS A C 1
ATOM 951 O O . LYS A 1 126 ? -0.822 11.502 22.386 1.00 26.86 126 LYS A O 1
ATOM 957 N N . HIS A 1 127 ? 1.024 10.239 22.533 1.00 24.14 127 HIS A N 1
ATOM 958 C CA . HIS A 1 127 ? 0.302 9.254 23.330 1.00 23.00 127 HIS A CA 1
ATOM 959 C C . HIS A 1 127 ? 0.024 9.665 24.775 1.00 24.23 127 HIS A C 1
ATOM 960 O O . HIS A 1 127 ? -0.958 9.235 25.382 1.00 24.53 127 HIS A O 1
ATOM 967 N N . ALA A 1 128 ? 0.884 10.518 25.324 1.00 24.13 128 ALA A N 1
ATOM 968 C CA . ALA A 1 128 ? 0.660 11.086 26.633 1.00 24.12 128 ALA A CA 1
ATOM 969 C C . ALA A 1 128 ? -0.606 11.976 26.637 1.00 25.14 128 ALA A C 1
ATOM 970 O O . ALA A 1 128 ? -1.363 11.977 27.616 1.00 24.16 128 ALA A O 1
ATOM 972 N N . GLN A 1 129 ? -0.815 12.677 25.529 1.00 26.63 129 GLN A N 1
ATOM 973 C CA . GLN A 1 129 ? -1.993 13.560 25.324 1.00 28.81 129 GLN A CA 1
ATOM 974 C C . GLN A 1 129 ? -3.318 12.824 25.380 1.00 29.70 129 GLN A C 1
ATOM 975 O O . GLN A 1 129 ? -4.344 13.405 25.777 1.00 30.33 129 GLN A O 1
ATOM 981 N N . LYS A 1 130 ? -3.307 11.548 25.020 1.00 30.39 130 LYS A N 1
ATOM 982 C CA . LYS A 1 130 ? -4.539 10.757 25.097 1.00 31.28 130 LYS A CA 1
ATOM 983 C C . LYS A 1 130 ? -4.962 10.613 26.558 1.00 31.96 130 LYS A C 1
ATOM 984 O O . LYS A 1 130 ? -6.151 10.417 26.867 1.00 31.82 130 LYS A O 1
ATOM 990 N N . LEU A 1 131 ? -3.976 10.690 27.460 1.00 31.95 131 LEU A N 1
ATOM 991 C CA . LEU A 1 131 ? -4.227 10.608 28.893 1.00 32.21 131 LEU A CA 1
ATOM 992 C C . LEU A 1 131 ? -4.547 11.968 29.505 1.00 33.76 131 LEU A C 1
ATOM 993 O O . LEU A 1 131 ? -4.698 12.072 30.717 1.00 33.78 131 LEU A O 1
ATOM 998 N N . ASP A 1 132 ? -4.632 12.993 28.652 1.00 34.98 132 ASP A N 1
ATOM 999 C CA . ASP A 1 132 ? -4.882 14.380 29.058 1.00 36.28 132 ASP A CA 1
ATOM 1000 C C . ASP A 1 132 ? -3.629 15.017 29.636 1.00 36.54 132 ASP A C 1
ATOM 1001 O O . ASP A 1 132 ? -3.705 16.065 30.277 1.00 37.75 132 ASP A O 1
ATOM 1006 N N . TYR A 1 133 ? -2.476 14.373 29.456 1.00 35.77 133 TYR A N 1
ATOM 1007 C CA . TYR A 1 133 ? -1.217 14.963 29.894 1.00 35.42 133 TYR A CA 1
ATOM 1008 C C . TYR A 1 133 ? -0.579 15.752 28.744 1.00 35.58 133 TYR A C 1
ATOM 1009 O O . TYR A 1 133 ? -0.273 15.177 27.684 1.00 36.06 133 TYR A O 1
ATOM 1018 N N . ASN A 1 134 ? -0.341 17.045 28.960 1.00 34.99 134 ASN A N 1
ATOM 1019 C CA . ASN A 1 134 ? 0.225 17.911 27.929 1.00 34.64 134 ASN A CA 1
ATOM 1020 C C . ASN A 1 134 ? 1.476 18.683 28.414 1.00 34.38 134 ASN A C 1
ATOM 1021 O O . ASN A 1 134 ? 2.052 18.367 29.444 1.00 33.34 134 ASN A O 1
ATOM 1026 N N . GLY A 1 135 ? 1.893 19.673 27.633 1.00 34.41 135 GLY A N 1
ATOM 1027 C CA . GLY A 1 135 ? 3.093 20.435 27.924 1.00 34.96 135 GLY A CA 1
ATOM 1028 C C . GLY A 1 135 ? 3.030 21.315 29.144 1.00 35.60 135 GLY A C 1
ATOM 1029 O O . GLY A 1 135 ? 4.049 21.898 29.542 1.00 35.56 135 GLY A O 1
ATOM 1030 N N . GLU A 1 136 ? 1.853 21.397 29.751 1.00 36.23 136 GLU A N 1
ATOM 1031 C CA . GLU A 1 136 ? 1.678 22.187 30.960 1.00 36.49 136 GLU A CA 1
ATOM 1032 C C . GLU A 1 136 ? 1.370 21.328 32.167 1.00 35.36 136 GLU A C 1
ATOM 1033 O O . GLU A 1 136 ? 1.282 21.857 33.274 1.00 36.57 136 GLU A O 1
ATOM 1039 N N . HIS A 1 137 ? 1.172 20.022 31.967 1.00 33.58 137 HIS A N 1
ATOM 1040 C CA . HIS A 1 137 ? 0.775 19.139 33.062 1.00 32.68 137 HIS A CA 1
ATOM 1041 C C . HIS A 1 137 ? 1.059 17.689 32.689 1.00 31.15 137 HIS A C 1
ATOM 1042 O O . HIS A 1 137 ? 0.471 17.188 31.741 1.00 30.44 137 HIS A O 1
ATOM 1049 N N . GLY A 1 138 ? 1.985 17.044 33.397 1.00 29.04 138 GLY A N 1
ATOM 1050 C CA . GLY A 1 138 ? 2.306 15.630 33.156 1.00 28.67 138 GLY A CA 1
ATOM 1051 C C . GLY A 1 138 ? 3.209 15.255 31.999 1.00 27.41 138 GLY A C 1
ATOM 1052 O O . GLY A 1 138 ? 3.895 14.241 32.089 1.00 26.77 138 GLY A O 1
ATOM 1053 N N . ALA A 1 139 ? 3.255 16.056 30.944 1.00 26.52 139 ALA A N 1
ATOM 1054 C CA . ALA A 1 139 ? 4.098 15.751 29.763 1.00 25.34 139 ALA A CA 1
ATOM 1055 C C . ALA A 1 139 ? 4.991 16.936 29.321 1.00 25.93 139 ALA A C 1
ATOM 1056 O O . ALA A 1 139 ? 5.319 17.118 28.149 1.00 26.13 139 ALA A O 1
ATOM 1058 N N . ARG A 1 140 ? 5.325 17.777 30.288 1.00 26.14 140 ARG A N 1
ATOM 1059 C CA . ARG A 1 140 ? 6.214 18.925 30.056 1.00 26.48 140 ARG A CA 1
ATOM 1060 C C . ARG A 1 140 ? 7.544 18.502 29.419 1.00 25.95 140 ARG A C 1
ATOM 1061 O O . ARG A 1 140 ? 8.049 19.163 28.486 1.00 25.40 140 ARG A O 1
ATOM 1076 N N . HIS A 1 141 ? 8.108 17.397 29.913 1.00 25.57 141 HIS A N 1
ATOM 1077 C CA . HIS A 1 141 ? 9.416 16.913 29.421 1.00 24.77 141 HIS A CA 1
ATOM 1078 C C . HIS A 1 141 ? 9.416 16.383 28.001 1.00 24.18 141 HIS A C 1
ATOM 1079 O O . HIS A 1 141 ? 10.477 16.320 27.354 1.00 23.51 141 HIS A O 1
ATOM 1086 N N . LEU A 1 142 ? 8.213 16.117 27.479 1.00 24.22 142 LEU A N 1
ATOM 1087 C CA . LEU A 1 142 ? 8.038 15.587 26.128 1.00 24.91 142 LEU A CA 1
ATOM 1088 C C . LEU A 1 142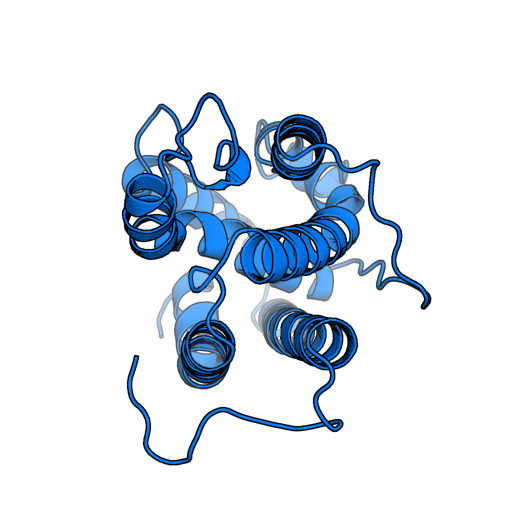 ? 7.619 16.621 25.116 1.00 25.70 142 LEU A C 1
ATOM 1089 O O . LEU A 1 142 ? 7.633 16.367 23.918 1.00 26.57 142 LEU A O 1
ATOM 1094 N N . ALA A 1 143 ? 7.287 17.813 25.594 1.00 27.56 143 ALA A N 1
ATOM 1095 C CA . ALA A 1 143 ? 6.871 18.874 24.691 1.00 28.21 143 ALA A CA 1
ATOM 1096 C C . ALA A 1 143 ? 8.025 19.286 23.771 1.00 28.38 143 ALA A C 1
ATOM 1097 O O . ALA A 1 143 ? 9.224 19.155 24.111 1.00 28.15 143 ALA A O 1
ATOM 1099 N N . PRO A 1 144 ? 7.671 19.753 22.589 1.00 29.38 144 PRO A N 1
ATOM 1100 C CA . PRO A 1 144 ? 8.647 20.106 21.558 1.00 30.37 144 PRO A CA 1
ATOM 1101 C C . PRO A 1 144 ? 9.462 21.332 21.933 1.00 31.60 144 PRO A C 1
ATOM 1102 O O . PRO A 1 144 ? 8.928 22.188 22.634 1.00 32.03 144 PRO A O 1
ATOM 1106 N N . HIS A 1 145 ? 10.708 21.423 21.500 1.00 32.99 145 HIS A N 1
ATOM 1107 C CA . HIS A 1 145 ? 11.487 22.648 21.758 1.00 34.84 145 HIS A CA 1
ATOM 1108 C C . HIS A 1 145 ? 10.681 23.794 21.142 1.00 36.60 145 HIS A C 1
ATOM 1109 O O . HIS A 1 145 ? 10.123 23.621 20.049 1.00 36.67 145 HIS A O 1
ATOM 1116 N N . PRO A 1 146 ? 10.600 24.942 21.823 1.00 38.17 146 PRO A N 1
ATOM 1117 C CA . PRO A 1 146 ? 9.821 26.091 21.328 1.00 39.08 146 PRO A CA 1
ATOM 1118 C C . PRO A 1 146 ? 10.128 26.517 19.882 1.00 39.83 146 PRO A C 1
ATOM 1119 O O . PRO A 1 146 ? 9.294 27.156 19.231 1.00 40.54 146 PRO A O 1
ATOM 1123 N N . ASP A 1 147 ? 11.303 26.180 19.385 1.00 39.90 147 ASP A N 1
ATOM 1124 C CA . ASP A 1 147 ? 11.683 26.516 18.028 1.00 40.13 147 ASP A CA 1
ATOM 1125 C C . ASP A 1 147 ? 11.336 25.394 17.051 1.00 39.40 147 ASP A C 1
ATOM 1126 O O . ASP A 1 147 ? 11.534 25.530 15.837 1.00 40.25 147 ASP A O 1
ATOM 1131 N N . GLY A 1 148 ? 10.798 24.295 17.578 1.00 37.41 148 GLY A N 1
ATOM 1132 C CA . GLY A 1 148 ? 10.559 23.113 16.765 1.00 35.21 148 GLY A CA 1
ATOM 1133 C C . GLY A 1 148 ? 11.616 22.025 17.005 1.00 33.73 148 GLY A C 1
ATOM 1134 O O . GLY A 1 148 ? 12.818 22.271 17.120 1.00 32.47 148 GLY A O 1
ATOM 1135 N N . ARG A 1 149 ? 11.169 20.786 17.058 1.00 32.16 149 ARG A N 1
ATOM 1136 C CA . ARG A 1 149 ? 12.091 19.687 17.317 1.00 30.77 149 ARG A CA 1
ATOM 1137 C C . ARG A 1 149 ? 13.209 19.615 16.294 1.00 31.11 149 ARG A C 1
ATOM 1138 O O . ARG A 1 149 ? 14.378 19.469 16.649 1.00 30.18 149 ARG A O 1
ATOM 1146 N N . GLY A 1 150 ? 12.875 19.737 15.017 1.00 31.97 150 GLY A N 1
ATOM 1147 C CA . GLY A 1 150 ? 13.865 19.566 13.980 1.00 32.79 150 GLY A CA 1
ATOM 1148 C C . GLY A 1 150 ? 14.832 20.717 13.884 1.00 33.24 150 GLY A C 1
ATOM 1149 O O . GLY A 1 150 ? 16.027 20.476 13.750 1.00 32.83 150 GLY A O 1
ATOM 1150 N N . LYS A 1 151 ? 14.315 21.943 13.943 1.00 34.82 151 LYS A N 1
ATOM 1151 C CA . LYS A 1 151 ? 15.165 23.126 13.874 1.00 35.68 151 LYS A CA 1
ATOM 1152 C C . LYS A 1 151 ? 16.232 23.028 14.939 1.00 35.23 151 LYS A C 1
ATOM 1153 O O . LYS A 1 151 ? 17.417 23.240 14.670 1.00 35.99 151 LYS A O 1
ATOM 1159 N N . HIS A 1 152 ? 15.791 22.664 16.137 1.00 34.39 152 HIS A N 1
ATOM 1160 C CA . HIS A 1 152 ? 16.660 22.540 17.300 1.00 33.45 152 HIS A CA 1
ATOM 1161 C C . HIS A 1 152 ? 17.714 21.455 17.120 1.00 32.72 152 HIS A C 1
ATOM 1162 O O . HIS A 1 152 ? 18.902 21.687 17.364 1.00 33.28 152 HIS A O 1
ATOM 1169 N N . TRP A 1 153 ? 17.301 20.269 16.678 1.00 31.25 153 TRP A N 1
ATOM 1170 C CA . TRP A 1 153 ? 18.211 19.158 16.475 1.00 30.90 153 TRP A CA 1
ATOM 1171 C C . TRP A 1 153 ? 19.283 19.447 15.424 1.00 31.80 153 TRP A C 1
ATOM 1172 O O . TRP A 1 153 ? 20.461 19.157 15.641 1.00 32.49 153 TRP A O 1
ATOM 1183 N N . ARG A 1 154 ? 18.891 20.009 14.275 1.00 32.42 154 ARG A N 1
ATOM 1184 C CA . ARG A 1 154 ? 19.851 20.338 13.228 1.00 32.94 154 ARG A CA 1
ATOM 1185 C C . ARG A 1 154 ? 20.917 21.313 13.765 1.00 31.96 154 ARG A C 1
ATOM 1186 O O . ARG A 1 154 ? 22.099 21.162 13.496 1.00 31.15 154 ARG A O 1
ATOM 1194 N N . ALA A 1 155 ? 20.504 22.270 14.580 1.00 31.77 155 ALA A N 1
ATOM 1195 C CA . ALA A 1 155 ? 21.471 23.209 15.180 1.00 32.53 155 ALA A CA 1
ATOM 1196 C C . ALA A 1 155 ? 22.420 22.437 16.077 1.00 32.52 155 ALA A C 1
ATOM 1197 O O . ALA A 1 155 ? 23.656 22.533 15.962 1.00 33.13 155 ALA A O 1
ATOM 1199 N N . PHE A 1 156 ? 21.835 21.610 16.946 1.00 32.45 156 PHE A N 1
ATOM 1200 C CA . PHE A 1 156 ? 22.617 20.831 17.855 1.00 31.62 156 PHE A CA 1
ATOM 1201 C C . PHE A 1 156 ? 23.603 19.988 17.075 1.00 31.32 156 PHE A C 1
ATOM 1202 O O . PHE A 1 156 ? 24.793 19.900 17.409 1.00 31.81 156 PHE A O 1
ATOM 1210 N N . VAL A 1 157 ? 23.099 19.341 16.026 1.00 30.99 157 VAL A N 1
ATOM 1211 C CA . VAL A 1 157 ? 23.908 18.525 15.163 1.00 31.62 157 VAL A CA 1
ATOM 1212 C C . VAL A 1 157 ? 25.120 19.288 14.600 1.00 32.08 157 VAL A C 1
ATOM 1213 O O . VAL A 1 157 ? 26.203 18.734 14.482 1.00 31.57 157 VAL A O 1
ATOM 1217 N N . GLU A 1 158 ? 24.950 20.559 14.291 1.00 33.44 158 GLU A N 1
ATOM 1218 C CA . GLU A 1 158 ? 26.067 21.343 13.783 1.00 34.45 158 GLU A CA 1
ATOM 1219 C C . GLU A 1 158 ? 27.169 21.428 14.826 1.00 34.24 158 GLU A C 1
ATOM 1220 O O . GLU A 1 158 ? 28.341 21.134 14.547 1.00 33.18 158 GLU A O 1
ATOM 1226 N N . HIS A 1 159 ? 26.773 21.791 16.046 1.00 34.14 159 HIS A N 1
ATOM 1227 C CA . HIS A 1 159 ? 27.715 21.930 17.157 1.00 33.96 159 HIS A CA 1
ATOM 1228 C C . HIS A 1 159 ? 28.436 20.628 17.453 1.00 33.08 159 HIS A C 1
ATOM 1229 O O . HIS A 1 159 ? 29.630 20.628 17.758 1.00 32.54 159 HIS A O 1
ATOM 1236 N N . LEU A 1 160 ? 27.713 19.505 17.384 1.00 31.99 160 LEU A N 1
ATOM 1237 C CA . LEU A 1 160 ? 28.338 18.210 17.614 1.00 31.99 160 LEU A CA 1
ATOM 1238 C C . LEU A 1 160 ? 29.442 17.927 16.589 1.00 31.18 160 LEU A C 1
ATOM 1239 O O . LEU A 1 160 ? 30.556 17.528 16.937 1.00 29.96 160 LEU A O 1
ATOM 1244 N N . ASN A 1 161 ? 29.124 18.117 15.313 1.00 30.87 161 ASN A N 1
ATOM 1245 C CA . ASN A 1 161 ? 30.085 17.905 14.249 1.00 31.43 161 ASN A CA 1
ATOM 1246 C C . ASN A 1 161 ? 31.272 18.869 14.356 1.00 31.40 161 ASN A C 1
ATOM 1247 O O . ASN A 1 161 ? 32.426 18.491 14.114 1.00 30.85 161 ASN A O 1
ATOM 1252 N N . ALA A 1 162 ? 30.969 20.078 14.782 1.00 31.87 162 ALA A N 1
ATOM 1253 C CA . ALA A 1 162 ? 31.993 21.131 14.902 1.00 32.17 162 ALA A CA 1
ATOM 1254 C C . ALA A 1 162 ? 32.953 20.914 16.067 1.00 32.85 162 ALA A C 1
ATOM 1255 O O . ALA A 1 162 ? 33.959 21.625 16.163 1.00 32.53 162 ALA A O 1
ATOM 1257 N N . LEU A 1 163 ? 32.670 19.969 16.972 1.00 32.87 163 LEU A N 1
ATOM 1258 C CA . LEU A 1 163 ? 33.635 19.670 18.032 1.00 33.93 163 LEU A CA 1
ATOM 1259 C C . LEU A 1 163 ? 34.897 19.179 17.354 1.00 34.98 163 LEU A C 1
ATOM 1260 O O . LEU A 1 163 ? 35.977 19.209 17.930 1.00 35.58 163 LEU A O 1
ATOM 1265 N N . ASN A 1 164 ? 34.721 18.709 16.116 1.00 36.30 164 ASN A N 1
ATOM 1266 C CA . ASN A 1 164 ? 35.794 18.202 15.281 1.00 37.10 164 ASN A CA 1
ATOM 1267 C C . ASN A 1 164 ? 36.601 17.167 16.011 1.00 37.35 164 ASN A C 1
ATOM 1268 O O . ASN A 1 164 ? 37.827 17.188 16.003 1.00 37.39 164 ASN A O 1
ATOM 1273 N N . LEU A 1 165 ? 35.883 16.241 16.645 1.00 36.72 165 LEU A N 1
ATOM 1274 C CA . LEU A 1 165 ? 36.519 15.158 17.357 1.00 36.51 165 LEU A CA 1
ATOM 1275 C C . LEU A 1 165 ? 37.323 14.411 16.326 1.00 37.24 165 LEU A C 1
ATOM 1276 O O . LEU A 1 165 ? 36.904 14.321 15.176 1.00 37.55 165 LEU A O 1
ATOM 1281 N N . THR A 1 166 ? 38.471 13.899 16.737 1.00 37.29 166 THR A N 1
ATOM 1282 C CA . THR A 1 166 ? 39.268 13.060 15.851 1.00 37.76 166 THR A CA 1
ATOM 1283 C C . THR A 1 166 ? 38.502 11.752 15.726 1.00 37.99 166 THR A C 1
ATOM 1284 O O . THR A 1 166 ? 37.641 11.475 16.537 1.00 37.90 166 THR A O 1
ATOM 1288 N N . PRO A 1 167 ? 38.789 10.931 14.723 1.00 38.26 167 PRO A N 1
ATOM 1289 C CA . PRO A 1 167 ? 38.066 9.658 14.587 1.00 38.06 167 PRO A CA 1
ATOM 1290 C C . PRO A 1 167 ? 38.189 8.786 15.822 1.00 37.63 167 PRO A C 1
ATOM 1291 O O . PRO A 1 167 ? 37.266 8.030 16.177 1.00 36.27 167 PRO A O 1
ATOM 1295 N N . GLU A 1 168 ? 39.353 8.887 16.452 1.00 37.80 168 GLU A N 1
ATOM 1296 C CA . GLU A 1 168 ? 39.696 8.129 17.631 1.00 37.34 168 GLU A CA 1
ATOM 1297 C C . GLU A 1 168 ? 38.778 8.523 18.810 1.00 36.60 168 GLU A C 1
ATOM 1298 O O . GLU A 1 168 ? 38.309 7.667 19.565 1.00 36.02 168 GLU A O 1
ATOM 1304 N N . ALA A 1 169 ? 38.541 9.824 18.953 1.00 35.14 169 ALA A N 1
ATOM 1305 C CA . ALA A 1 169 ? 37.686 10.334 20.031 1.00 33.91 169 ALA A CA 1
ATOM 1306 C C . ALA A 1 169 ? 36.244 10.020 19.692 1.00 32.70 169 ALA A C 1
ATOM 1307 O O . ALA A 1 169 ? 35.416 9.857 20.608 1.00 31.04 169 ALA A O 1
ATOM 1309 N N . GLU A 1 170 ? 35.927 9.992 18.397 1.00 32.00 170 GLU A N 1
ATOM 1310 C CA . GLU A 1 170 ? 34.573 9.643 17.946 1.00 32.11 170 GLU A CA 1
ATOM 1311 C C . GLU A 1 170 ? 34.239 8.241 18.401 1.00 31.33 170 GLU A C 1
ATOM 1312 O O . GLU A 1 170 ? 33.122 7.971 18.823 1.00 29.79 170 GLU A O 1
ATOM 1318 N N . ALA A 1 171 ? 35.187 7.321 18.262 1.00 30.97 171 ALA A N 1
ATOM 1319 C CA . ALA A 1 171 ? 34.959 5.946 18.677 1.00 30.96 171 ALA A CA 1
ATOM 1320 C C . ALA A 1 171 ? 34.536 5.863 20.139 1.00 30.42 171 ALA A C 1
ATOM 1321 O O . ALA A 1 171 ? 33.613 5.128 20.490 1.00 30.45 171 ALA A O 1
ATOM 1323 N N . GLU A 1 172 ? 35.198 6.630 20.998 1.00 29.10 172 GLU A N 1
ATOM 1324 C CA . GLU A 1 172 ? 34.908 6.643 22.422 1.00 27.85 172 GLU A CA 1
ATOM 1325 C C . GLU A 1 172 ? 33.532 7.232 22.652 1.00 25.67 172 GLU A C 1
ATOM 1326 O O . GLU A 1 172 ? 32.741 6.698 23.442 1.00 25.17 172 GLU A O 1
ATOM 1332 N N . ALA A 1 173 ? 33.228 8.298 21.939 1.00 23.79 173 ALA A N 1
ATOM 1333 C CA . ALA A 1 173 ? 31.889 8.914 22.019 1.00 23.10 173 ALA A CA 1
ATOM 1334 C C . ALA A 1 173 ? 30.790 7.935 21.591 1.00 22.97 173 ALA A C 1
ATOM 1335 O O . ALA A 1 173 ? 29.740 7.861 22.223 1.00 21.29 173 ALA A O 1
ATOM 1337 N N . ILE A 1 174 ? 31.005 7.229 20.484 1.00 22.73 174 ILE A N 1
ATOM 1338 C CA . ILE A 1 174 ? 30.020 6.234 20.055 1.00 22.61 174 ILE A CA 1
ATOM 1339 C C . ILE A 1 174 ? 29.858 5.131 21.104 1.00 21.79 174 ILE A C 1
ATOM 1340 O O . ILE A 1 174 ? 28.725 4.689 21.412 1.00 22.34 174 ILE A O 1
ATOM 1345 N N . GLN A 1 175 ? 30.945 4.652 21.672 1.00 22.47 175 GLN A N 1
ATOM 1346 C CA . GLN A 1 175 ? 30.840 3.711 22.775 1.00 22.76 175 GLN A CA 1
ATOM 1347 C C . GLN A 1 175 ? 30.028 4.306 23.942 1.00 21.53 175 GLN A C 1
ATOM 1348 O O . GLN A 1 175 ? 29.241 3.583 24.524 1.00 19.54 175 GLN A O 1
ATOM 1354 N N . GLY A 1 176 ? 30.249 5.579 24.277 1.00 20.38 176 GLY A N 1
ATOM 1355 C CA . GLY A 1 176 ? 29.455 6.290 25.270 1.00 19.74 176 GLY A CA 1
ATOM 1356 C C . GLY A 1 176 ? 27.960 6.197 24.943 1.00 18.58 176 GLY A C 1
ATOM 1357 O O . GLY A 1 176 ? 27.173 5.917 25.832 1.00 18.56 176 GLY A O 1
ATOM 1358 N N . ALA A 1 177 ? 27.576 6.506 23.718 1.00 19.35 177 ALA A N 1
ATOM 1359 C CA . ALA A 1 177 ? 26.182 6.431 23.268 1.00 18.61 177 ALA A CA 1
ATOM 1360 C C . ALA A 1 177 ? 25.625 4.998 23.405 1.00 19.31 177 ALA A C 1
ATOM 1361 O O . ALA A 1 177 ? 24.529 4.810 23.942 1.00 18.80 177 ALA A O 1
ATOM 1363 N N . ARG A 1 178 ? 26.420 3.995 23.066 1.00 19.47 178 ARG A N 1
ATOM 1364 C CA . ARG A 1 178 ? 25.983 2.598 23.252 1.00 20.45 178 ARG A CA 1
ATOM 1365 C C . ARG A 1 178 ? 25.678 2.353 24.758 1.00 19.70 178 ARG A C 1
ATOM 1366 O O . ARG A 1 178 ? 24.670 1.740 25.125 1.00 19.38 178 ARG A O 1
ATOM 1374 N N . GLU A 1 179 ? 26.572 2.832 25.619 1.00 18.66 179 GLU A N 1
ATOM 1375 C CA . GLU A 1 179 ? 26.436 2.675 27.054 1.00 19.98 179 GLU A CA 1
ATOM 1376 C C . GLU A 1 179 ? 25.264 3.447 27.639 1.00 17.45 179 GLU A C 1
ATOM 1377 O O . GLU A 1 179 ? 24.618 2.941 28.567 1.00 17.61 179 GLU A O 1
ATOM 1383 N N . ALA A 1 180 ? 24.937 4.621 27.091 1.00 15.59 180 ALA A N 1
ATOM 1384 C CA . ALA A 1 180 ? 23.762 5.433 27.534 1.00 15.41 180 ALA A CA 1
ATOM 1385 C C . ALA A 1 180 ? 22.474 4.678 27.219 1.00 15.81 180 ALA A C 1
ATOM 1386 O O . ALA A 1 180 ? 21.616 4.546 28.087 1.00 14.64 180 ALA A O 1
ATOM 1388 N N . PHE A 1 181 ? 22.395 4.129 26.008 1.00 14.35 181 PHE A N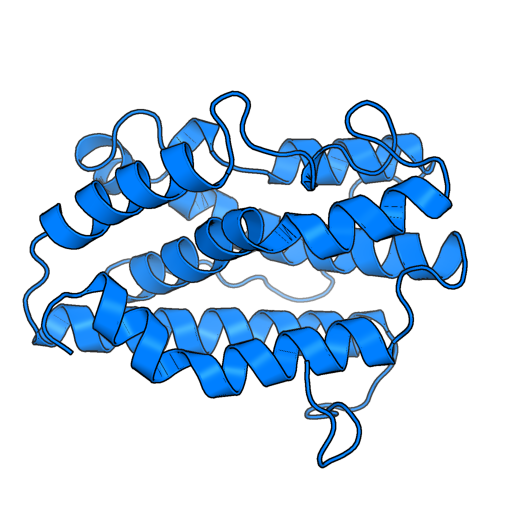 1
ATOM 1389 C CA . PHE A 1 181 ? 21.221 3.321 25.663 1.00 14.73 181 PHE A CA 1
ATOM 1390 C C . PHE A 1 181 ? 21.127 2.103 26.527 1.00 14.82 181 PHE A C 1
ATOM 1391 O O . PHE A 1 181 ? 20.031 1.721 26.942 1.00 14.86 181 PHE A O 1
ATOM 1399 N N . ALA A 1 182 ? 22.259 1.434 26.795 1.00 15.31 182 ALA A N 1
ATOM 1400 C CA . ALA A 1 182 ? 22.204 0.247 27.627 1.00 16.55 182 ALA A CA 1
ATOM 1401 C C . ALA A 1 182 ? 21.755 0.555 29.028 1.00 16.11 182 ALA A C 1
ATOM 1402 O O . ALA A 1 182 ? 20.982 -0.179 29.609 1.00 17.57 182 ALA A O 1
ATOM 1404 N N . PHE A 1 183 ? 22.254 1.655 29.590 1.00 16.27 183 PHE A N 1
ATOM 1405 C CA . PHE A 1 183 ? 21.830 2.101 30.906 1.00 14.55 183 PHE A CA 1
ATOM 1406 C C . PHE A 1 183 ? 20.321 2.411 30.943 1.00 15.01 183 PHE A C 1
ATOM 1407 O O . PHE A 1 183 ? 19.646 2.029 31.886 1.00 15.72 183 PHE A O 1
ATOM 1415 N N . TYR A 1 184 ? 19.799 3.083 29.932 1.00 13.89 184 TYR A N 1
ATOM 1416 C CA . TYR A 1 184 ? 18.371 3.309 29.854 1.00 13.54 184 TYR A CA 1
ATOM 1417 C C . TYR A 1 184 ? 17.578 2.030 30.018 1.00 13.56 184 TYR A C 1
ATOM 1418 O O . TYR A 1 184 ? 16.624 2.005 30.798 1.00 15.13 184 TYR A O 1
ATOM 1427 N N . LYS A 1 185 ? 17.993 0.968 29.345 1.00 13.88 185 LYS A N 1
ATOM 1428 C CA . LYS A 1 185 ? 17.267 -0.285 29.483 1.00 14.25 185 LYS A CA 1
ATOM 1429 C C . LYS A 1 185 ? 17.480 -0.937 30.852 1.00 14.69 185 LYS A C 1
ATOM 1430 O O . LYS A 1 185 ? 16.564 -1.563 31.358 1.00 16.09 185 LYS A O 1
ATOM 1436 N N . VAL A 1 186 ? 18.668 -0.844 31.439 1.00 16.53 186 VAL A N 1
ATOM 1437 C CA . VAL A 1 186 ? 18.872 -1.366 32.805 1.00 17.02 186 VAL A CA 1
ATOM 1438 C C . VAL A 1 186 ? 17.865 -0.691 33.748 1.00 17.65 186 VAL A C 1
ATOM 1439 O O . VAL A 1 186 ? 17.168 -1.387 34.538 1.00 19.06 186 VAL A O 1
ATOM 1443 N N . VAL A 1 187 ? 17.742 0.621 33.688 1.00 17.13 187 VAL A N 1
ATOM 1444 C CA . VAL A 1 187 ? 16.809 1.351 34.524 1.00 17.31 187 VAL A CA 1
ATOM 1445 C C . VAL A 1 187 ? 15.339 0.945 34.258 1.00 17.07 187 VAL A C 1
ATOM 1446 O O . VAL A 1 187 ? 14.550 0.769 35.198 1.00 18.81 187 VAL A O 1
ATOM 1450 N N . LEU A 1 188 ? 14.978 0.834 32.983 1.00 16.18 188 LEU A N 1
ATOM 1451 C CA . LEU A 1 188 ? 13.641 0.467 32.579 1.00 16.52 188 LEU A CA 1
ATOM 1452 C C . LEU A 1 188 ? 13.303 -0.883 33.193 1.00 17.79 188 LEU A C 1
ATOM 1453 O O . LEU A 1 188 ? 12.240 -1.043 33.795 1.00 18.26 188 LEU A O 1
ATOM 1458 N N . ARG A 1 189 ? 14.208 -1.839 33.047 1.00 16.96 189 ARG A N 1
ATOM 1459 C CA . ARG A 1 189 ? 13.953 -3.188 33.597 1.00 18.43 189 ARG A CA 1
ATOM 1460 C C . ARG A 1 189 ? 13.777 -3.188 35.118 1.00 19.83 189 ARG A C 1
ATOM 1461 O O . ARG A 1 189 ? 12.879 -3.841 35.684 1.00 21.29 189 ARG A O 1
ATOM 1469 N N . GLU A 1 190 ? 14.642 -2.499 35.812 1.00 20.96 190 GLU A N 1
ATOM 1470 C CA . GLU A 1 190 ? 14.534 -2.492 37.263 1.00 21.73 190 GLU A CA 1
ATOM 1471 C C . GLU A 1 190 ? 13.216 -1.871 37.639 1.00 21.93 190 GLU A C 1
ATOM 1472 O O . GLU A 1 190 ? 12.460 -2.378 38.524 1.00 24.82 190 GLU A O 1
ATOM 1478 N N . THR A 1 191 ? 12.856 -0.798 36.963 1.00 21.78 191 THR A N 1
ATOM 1479 C CA . THR A 1 191 ? 11.682 -0.044 37.258 1.00 22.11 191 THR A CA 1
ATOM 1480 C C . THR A 1 191 ? 10.355 -0.793 36.965 1.00 22.34 191 THR A C 1
ATOM 1481 O O . THR A 1 191 ? 9.448 -0.697 37.727 1.00 24.46 191 THR A O 1
ATOM 1485 N N . PHE A 1 192 ? 10.289 -1.472 35.834 1.00 20.76 192 PHE A N 1
ATOM 1486 C CA . PHE A 1 192 ? 9.092 -2.188 35.402 1.00 20.98 192 PHE A CA 1
ATOM 1487 C C . PHE A 1 192 ? 9.123 -3.648 35.864 1.00 22.01 192 PHE A C 1
ATOM 1488 O O . PHE A 1 192 ? 8.255 -4.421 35.477 1.00 23.42 192 PHE A O 1
ATOM 1496 N N . GLY A 1 193 ? 10.063 -4.069 36.700 1.00 22.05 193 GLY A N 1
ATOM 1497 C CA . GLY A 1 193 ? 10.026 -5.425 37.225 1.00 22.73 193 GLY A CA 1
ATOM 1498 C C . GLY A 1 193 ? 10.347 -6.534 36.243 1.00 23.03 193 GLY A C 1
ATOM 1499 O O . GLY A 1 193 ? 9.814 -7.639 36.324 1.00 24.68 193 GLY A O 1
ATOM 1500 N N . LEU A 1 194 ? 11.253 -6.240 35.319 1.00 20.49 194 LEU A N 1
ATOM 1501 C CA . LEU A 1 194 ? 11.734 -7.196 34.361 1.00 19.97 194 LEU A CA 1
ATOM 1502 C C . LEU A 1 194 ? 13.053 -7.788 34.741 1.00 20.65 194 LEU A C 1
ATOM 1503 O O . LEU A 1 194 ? 13.853 -7.117 35.484 1.00 22.26 194 LEU A O 1
ATOM 1508 N N . ALA A 1 195 ? 13.369 -8.962 34.183 1.00 21.59 195 ALA A N 1
ATOM 1509 C CA . ALA A 1 195 ? 14.669 -9.607 34.364 1.00 22.28 195 ALA A CA 1
ATOM 1510 C C . ALA A 1 195 ? 15.813 -8.803 33.722 1.00 22.74 195 ALA A C 1
ATOM 1511 O O . ALA A 1 195 ? 15.588 -8.001 32.838 1.00 21.13 195 ALA A O 1
ATOM 1513 N N . ALA A 1 196 ? 17.052 -9.059 34.108 1.00 24.27 196 ALA A N 1
ATOM 1514 C CA . ALA A 1 196 ? 18.164 -8.374 33.498 1.00 25.16 196 ALA A CA 1
ATOM 1515 C C . ALA A 1 196 ? 18.225 -8.833 32.075 1.00 26.75 196 ALA A C 1
ATOM 1516 O O . ALA A 1 196 ? 17.881 -10.003 31.741 1.00 29.85 196 ALA A O 1
ATOM 1518 N N . ASP A 1 197 ? 18.648 -7.950 31.199 1.00 27.03 197 ASP A N 1
ATOM 1519 C CA . ASP A 1 197 ? 18.657 -8.306 29.785 1.00 27.09 197 ASP A CA 1
ATOM 1520 C C . ASP A 1 197 ? 17.289 -8.679 29.114 1.00 25.36 197 ASP A C 1
ATOM 1521 O O . ASP A 1 197 ? 17.243 -9.142 27.983 1.00 25.49 197 ASP A O 1
ATOM 1526 N N . ALA A 1 198 ? 16.184 -8.426 29.793 1.00 22.94 198 ALA A N 1
ATOM 1527 C CA . ALA A 1 198 ? 14.875 -8.575 29.121 1.00 20.29 198 ALA A CA 1
ATOM 1528 C C . ALA A 1 198 ? 14.760 -7.604 27.958 1.00 19.18 198 ALA A C 1
ATOM 1529 O O . ALA A 1 198 ? 15.293 -6.477 28.008 1.00 17.52 198 ALA A O 1
ATOM 1531 N N . GLU A 1 199 ? 14.127 -8.073 26.905 1.00 17.15 199 GLU A N 1
ATOM 1532 C CA . GLU A 1 199 ? 13.905 -7.293 25.710 1.00 17.39 199 GLU A CA 1
ATOM 1533 C C . GLU A 1 199 ? 12.468 -7.415 25.240 1.00 16.53 199 GLU A C 1
ATOM 1534 O O . GLU A 1 199 ? 11.700 -8.276 25.697 1.00 16.31 199 GLU A O 1
ATOM 1540 N N . ALA A 1 200 ? 12.078 -6.562 24.312 1.00 15.86 200 ALA A N 1
ATOM 1541 C CA . ALA A 1 200 ? 10.809 -6.677 23.657 1.00 15.80 200 ALA A CA 1
ATOM 1542 C C . ALA A 1 200 ? 10.718 -8.000 22.903 1.00 14.91 200 ALA A C 1
ATOM 1543 O O . ALA A 1 200 ? 11.721 -8.672 22.604 1.00 15.92 200 ALA A O 1
ATOM 1545 N N . PRO A 1 201 ? 9.502 -8.464 22.663 1.00 14.79 201 PRO A N 1
ATOM 1546 C CA . PRO A 1 201 ? 9.349 -9.700 21.885 1.00 16.12 201 PRO A CA 1
ATOM 1547 C C . PRO A 1 201 ? 10.168 -9.658 20.601 1.00 16.12 201 PRO A C 1
ATOM 1548 O O . PRO A 1 201 ? 10.101 -8.710 19.838 1.00 18.06 201 PRO A O 1
ATOM 1552 N N . GLU A 1 202 ? 10.857 -10.758 20.330 1.00 17.50 202 GLU A N 1
ATOM 1553 C CA . GLU A 1 202 ? 11.723 -10.800 19.178 1.00 19.89 202 GLU A CA 1
ATOM 1554 C C . GLU A 1 202 ? 10.988 -10.624 17.892 1.00 19.66 202 GLU A C 1
ATOM 1555 O O . GLU A 1 202 ? 9.967 -11.290 17.645 1.00 19.69 202 GLU A O 1
ATOM 1561 N N . GLY A 1 203 ? 11.542 -9.772 17.039 1.00 18.78 203 GLY A N 1
ATOM 1562 C CA . GLY A 1 203 ? 10.978 -9.494 15.736 1.00 19.93 203 GLY A CA 1
ATOM 1563 C C . GLY A 1 203 ? 10.094 -8.267 15.709 1.00 19.72 203 GLY A C 1
ATOM 1564 O O . GLY A 1 203 ? 9.723 -7.810 14.664 1.00 21.26 203 GLY A O 1
ATOM 1565 N N . MET A 1 204 ? 9.775 -7.705 16.887 1.00 18.80 204 MET A N 1
ATOM 1566 C CA . MET A 1 204 ? 8.945 -6.494 16.955 1.00 20.36 204 MET A CA 1
ATOM 1567 C C . MET A 1 204 ? 9.666 -5.337 16.210 1.00 20.93 204 MET A C 1
ATOM 1568 O O . MET A 1 204 ? 10.889 -5.268 16.238 1.00 21.83 204 MET A O 1
ATOM 1573 N N . MET A 1 205 ? 8.903 -4.510 15.528 1.00 23.43 205 MET A N 1
ATOM 1574 C CA . MET A 1 205 ? 9.442 -3.365 14.810 1.00 25.93 205 MET A CA 1
ATOM 1575 C C . MET A 1 205 ? 8.841 -2.103 15.359 1.00 26.57 205 MET A C 1
ATOM 1576 O O . MET A 1 205 ? 7.690 -2.078 15.747 1.00 26.89 205 MET A O 1
ATOM 1581 N N . PRO A 1 206 ? 9.657 -1.057 15.423 1.00 26.68 206 PRO A N 1
ATOM 1582 C CA . PRO A 1 206 ? 9.187 0.191 15.995 1.00 28.98 206 PRO A CA 1
ATOM 1583 C C . PRO A 1 206 ? 7.941 0.626 15.260 1.00 31.32 206 PRO A C 1
ATOM 1584 O O . PRO A 1 206 ? 6.856 0.763 15.865 1.00 33.57 206 PRO A O 1
ATOM 1588 N N . HIS A 1 207 ? 8.099 0.765 13.953 1.00 32.18 207 HIS A N 1
#

Radius of gyration: 16.27 Å; Cα contacts (8 Å, |Δi|>4): 228; chains: 1; bounding box: 45×39×39 Å

Secondary structure (P-SEA, 3-state):
cccaaaaaaaacaaaaaaaaaaaaaacccccaaaaaaaaaaaaaaaaaaccccccaaaaaacccccccccaaaaaaaaaaacccbbbbcccccccccaaaaaaaaaaaaaaaaaaaaaaaaaaacccccccccccccccccaaaaaaaaaaaaaaccccaaaaaaaaaaaaaaaaaaaaaaaaaacccccccccccccc

Sequence (199 aa):
ALTFAKRLKADTTAVHDSVDNLVMSVQPFVSKENYIKFLKLQSVFHKAVDHIYKDAELNKAIPELEYMARYDAVTQDLKDLGEEPYKFDKELPYEAGNKAIGWLYCAEGSNLGAAFLFKHAQKLDYNGEHGARHLAPHPDGRGKHWRAFVEHLNALNLTPEAEAEAIQGAREAFAFYKVVLRETFGLAADAEAPEGMMP

Organism: Neisseria meningitidis (NCBI:txid487)

B-factor: mean 27.92, std 8.52, range [12.6, 62.42]

Solvent-accessible surface area: 10413 Å² total

Nearest PDB structures (foldseek):
  1p3v-assembly1_A  TM=9.998E-01  e=4.452E-28  Neisseria meningitidis
  1sk7-assembly1_A  TM=9.479E-01  e=1.390E-11  Pseudomonas aeruginosa
  1t5p-assembly2_B  TM=6.801E-01  e=4.411E-03  Homo sapiens
  6iv1-assembly1_A  TM=2.475E-01  e=4.746E+00  Klebsiella pneumoniae IS53
  8snb-assembly1_8K  TM=1.627E-01  e=5.232E+00  Strongylocentrotus purpuratus

Foldseek 3Di:
DPFLLVVLCVLCVVLVFQLVQFLVQLPCLPDLVSVLLVLLLVLQLLVLLLCVQVPPVLCVLPPPSNVLRLNVVSQVLCVLSVHHRHDDPDDGHNDDALLSLLSVSLVLVCLLPLPVVQVSVVVVVAHCVHNCVSNDADPVGSVVVVVSVSVSSRVVVDPVVSSVSNSVSNVVSSLVSVQSSCVSSVHDRPDTRPPPDGD